Protein AF-A0A969EGD2-F1 (afdb_monomer_lite)

Secondary structure (DSSP, 8-state):
-EEEPPPPPPBP-TTSEE-TT-EEEETTEEEEESS-EES--TTT-TTEEEE-TTPPEEE-GGGEEEEEEEEEEEEETTTTEEEEEEEEEEEEEEETTTTEEEEEEEEEHHHHHHHHHH-TTTSEEEETTEEEEEEEHHHHHHTT-----------TT---HHHHHHHTT--HHHHHHHHHHHHHHHHHHHHHHHH-

Structure (mmCIF, N/CA/C/O backbone):
data_AF-A0A969EGD2-F1
#
_entry.id   AF-A0A969EGD2-F1
#
loop_
_atom_site.group_PDB
_atom_site.id
_atom_site.type_symbol
_atom_site.label_atom_id
_atom_site.label_alt_id
_atom_site.label_comp_id
_atom_site.label_asym_id
_atom_site.label_entity_id
_atom_site.label_seq_id
_atom_site.pdbx_PDB_ins_code
_atom_site.Cartn_x
_atom_site.Cartn_y
_atom_site.Cartn_z
_atom_site.occupancy
_atom_site.B_iso_or_equiv
_atom_site.auth_seq_id
_atom_site.auth_comp_id
_atom_site.auth_asym_id
_atom_site.auth_atom_id
_atom_site.pdbx_PDB_model_num
ATOM 1 N N . MET A 1 1 ? 4.980 -17.908 -5.431 1.00 45.53 1 MET A N 1
ATOM 2 C CA . MET A 1 1 ? 5.807 -17.055 -6.310 1.00 45.53 1 MET A CA 1
ATOM 3 C C . MET A 1 1 ? 4.838 -16.171 -7.071 1.00 45.53 1 MET A C 1
ATOM 5 O O . MET A 1 1 ? 3.944 -16.722 -7.700 1.00 45.53 1 MET A O 1
ATOM 9 N N . ILE A 1 2 ? 4.919 -14.849 -6.916 1.00 48.16 2 ILE A N 1
ATOM 10 C CA . ILE A 1 2 ? 4.025 -13.909 -7.611 1.00 48.16 2 ILE A CA 1
ATOM 11 C C . ILE A 1 2 ? 4.833 -13.254 -8.733 1.00 48.16 2 ILE A C 1
ATOM 13 O O . ILE A 1 2 ? 5.979 -12.864 -8.511 1.00 48.16 2 ILE A O 1
ATOM 17 N N . SER A 1 3 ? 4.266 -13.187 -9.938 1.00 45.75 3 SER A N 1
ATOM 18 C CA . SER A 1 3 ? 4.926 -12.632 -11.122 1.00 45.75 3 SER A CA 1
ATOM 19 C C . SER A 1 3 ? 4.225 -11.359 -11.583 1.00 45.75 3 SER A C 1
ATOM 21 O O . SER A 1 3 ? 3.024 -11.390 -11.861 1.00 45.75 3 SER A O 1
ATOM 23 N N . GLN A 1 4 ? 4.974 -10.271 -11.748 1.00 50.41 4 GLN A N 1
ATOM 24 C CA . GLN A 1 4 ? 4.525 -9.162 -12.588 1.00 50.41 4 GLN A CA 1
ATOM 25 C C . GLN A 1 4 ? 4.692 -9.594 -14.051 1.00 50.41 4 GLN A C 1
ATOM 27 O O . GLN A 1 4 ? 5.774 -10.049 -14.432 1.00 50.41 4 GLN A O 1
ATOM 32 N N . GLN A 1 5 ? 3.631 -9.510 -14.864 1.00 46.62 5 GLN A N 1
ATOM 33 C CA . GLN A 1 5 ? 3.742 -9.865 -16.281 1.00 46.62 5 GLN A CA 1
ATOM 34 C C . GLN A 1 5 ? 4.736 -8.922 -16.962 1.00 46.62 5 GLN A C 1
ATOM 36 O O . GLN A 1 5 ? 4.605 -7.701 -16.879 1.00 46.62 5 GLN A O 1
ATOM 41 N N . GLY A 1 6 ? 5.758 -9.499 -17.588 1.00 54.28 6 GLY A N 1
ATOM 42 C CA . GLY A 1 6 ? 6.740 -8.741 -18.346 1.00 54.28 6 GLY A CA 1
ATOM 43 C C . GLY A 1 6 ? 6.117 -8.150 -19.610 1.00 54.28 6 GLY A C 1
ATOM 44 O O . GLY A 1 6 ? 5.238 -8.753 -20.225 1.00 54.28 6 GLY A O 1
ATOM 45 N N . THR A 1 7 ? 6.563 -6.960 -20.004 1.00 58.84 7 THR A N 1
A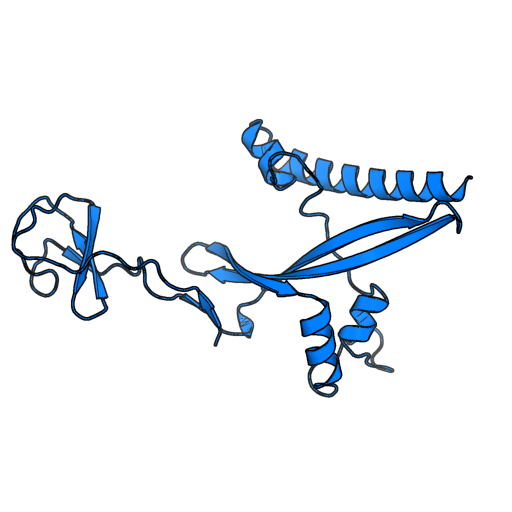TOM 46 C CA . THR A 1 7 ? 6.178 -6.349 -21.280 1.00 58.84 7 THR A CA 1
ATOM 47 C C . THR A 1 7 ? 6.687 -7.211 -22.435 1.00 58.84 7 THR A C 1
ATOM 49 O O . THR A 1 7 ? 7.890 -7.435 -22.555 1.00 58.84 7 THR A O 1
ATOM 52 N N . THR A 1 8 ? 5.792 -7.695 -23.297 1.00 58.81 8 THR A N 1
ATOM 53 C CA . THR A 1 8 ? 6.177 -8.470 -24.484 1.00 58.81 8 THR A CA 1
ATOM 54 C C . THR A 1 8 ? 6.721 -7.539 -25.562 1.00 58.81 8 THR A C 1
ATOM 56 O O . THR A 1 8 ? 6.022 -6.620 -25.992 1.00 58.81 8 THR A O 1
ATOM 59 N N . TYR A 1 9 ? 7.950 -7.782 -26.013 1.00 75.00 9 TYR A N 1
ATOM 60 C CA . TYR A 1 9 ? 8.550 -7.073 -27.144 1.00 75.00 9 TYR A CA 1
ATOM 61 C C . TYR A 1 9 ? 8.303 -7.837 -28.452 1.00 75.00 9 TYR A C 1
ATOM 63 O O . TYR A 1 9 ? 8.111 -9.056 -28.417 1.00 75.00 9 TYR A O 1
ATOM 71 N N . PRO A 1 10 ? 8.297 -7.153 -29.610 1.00 80.12 10 PRO A N 1
ATOM 72 C CA . PRO A 1 10 ? 8.140 -7.825 -30.894 1.00 80.12 10 PRO A CA 1
ATOM 73 C C . PRO A 1 10 ? 9.239 -8.883 -31.110 1.00 80.12 10 PRO A C 1
ATOM 75 O O . PRO A 1 10 ? 10.383 -8.689 -30.671 1.00 80.12 10 PRO A O 1
ATOM 78 N N . PRO A 1 11 ? 8.912 -10.020 -31.755 1.00 83.50 11 PRO A N 1
ATOM 79 C CA . PRO A 1 11 ? 9.908 -11.025 -32.104 1.00 83.50 11 PRO A CA 1
ATOM 80 C C . PRO A 1 11 ? 10.939 -10.431 -33.070 1.00 83.50 11 PRO A C 1
ATOM 82 O O . PRO A 1 11 ? 10.624 -9.541 -33.856 1.00 83.50 11 PRO A O 1
ATOM 85 N N . TRP A 1 12 ? 12.179 -10.908 -33.003 1.00 83.62 12 TRP A N 1
ATOM 86 C CA . TRP A 1 12 ? 13.204 -10.530 -33.972 1.00 83.62 12 TRP A CA 1
ATOM 87 C C . TRP A 1 12 ? 12.824 -11.025 -35.374 1.00 83.62 12 TRP A C 1
ATOM 89 O O . TRP A 1 12 ? 12.574 -12.219 -35.558 1.00 83.62 12 TRP A O 1
ATOM 99 N N . ASP A 1 13 ? 12.827 -10.114 -36.347 1.00 81.44 13 ASP A N 1
ATOM 100 C CA . ASP A 1 13 ? 12.643 -10.402 -37.769 1.00 81.44 13 ASP A CA 1
ATOM 101 C C . ASP A 1 13 ? 13.906 -9.967 -38.542 1.00 81.44 13 ASP A C 1
ATOM 103 O O . ASP A 1 13 ? 14.311 -8.805 -38.447 1.00 81.44 13 ASP A O 1
ATOM 107 N N . PRO A 1 14 ? 14.554 -10.862 -39.313 1.00 81.75 14 PRO A N 1
ATOM 108 C CA . PRO A 1 14 ? 15.720 -10.511 -40.121 1.00 81.75 14 PRO A CA 1
ATOM 109 C C . PRO A 1 14 ? 15.446 -9.488 -41.240 1.00 81.75 14 PRO A C 1
ATOM 111 O O . PRO A 1 14 ? 16.400 -8.917 -41.774 1.00 81.75 14 PRO A O 1
ATOM 114 N N . ALA A 1 15 ? 14.190 -9.277 -41.640 1.00 82.81 15 ALA A N 1
ATOM 115 C CA . ALA A 1 15 ? 13.821 -8.355 -42.715 1.00 82.81 15 ALA A CA 1
ATOM 116 C C . ALA A 1 15 ? 13.622 -6.902 -42.248 1.00 82.81 15 ALA A C 1
ATOM 118 O O . ALA A 1 15 ? 13.653 -5.988 -43.082 1.00 82.81 15 ALA A O 1
ATOM 119 N N . GLU A 1 16 ? 13.444 -6.681 -40.946 1.00 81.38 16 GLU A N 1
ATOM 120 C CA . GLU A 1 16 ? 13.246 -5.353 -40.369 1.00 81.38 16 GLU A CA 1
ATOM 121 C C . GLU A 1 16 ? 14.567 -4.592 -40.220 1.00 81.38 16 GLU A C 1
ATOM 123 O O . GLU A 1 16 ? 15.611 -5.162 -39.889 1.00 81.38 16 GLU A O 1
ATOM 128 N N . ASP A 1 17 ? 14.505 -3.284 -40.466 1.00 84.00 17 ASP A N 1
ATOM 129 C CA . ASP A 1 17 ? 15.581 -2.368 -40.102 1.00 84.00 17 ASP A CA 1
ATOM 130 C C . ASP A 1 17 ? 15.516 -2.131 -38.586 1.00 84.00 17 ASP A C 1
ATOM 132 O O . ASP A 1 17 ? 14.441 -1.879 -38.037 1.00 84.00 17 ASP A O 1
ATOM 136 N N . ILE A 1 18 ? 16.657 -2.265 -37.913 1.00 83.31 18 ILE A N 1
ATOM 137 C CA . ILE A 1 18 ? 16.789 -2.091 -36.464 1.00 83.31 18 ILE A CA 1
ATOM 138 C C . ILE A 1 18 ? 17.585 -0.822 -36.182 1.00 83.31 18 ILE A C 1
ATOM 140 O O . ILE A 1 18 ? 18.603 -0.558 -36.830 1.00 83.31 18 ILE A O 1
ATOM 144 N N . TYR A 1 19 ? 17.134 -0.061 -35.193 1.00 83.69 19 TYR A N 1
ATOM 145 C CA . TYR A 1 19 ? 17.828 1.132 -34.725 1.00 83.69 19 TYR A CA 1
ATOM 146 C C . TYR A 1 19 ? 18.392 0.912 -33.322 1.00 83.69 19 TYR A C 1
ATOM 148 O O . TYR A 1 19 ? 17.885 0.102 -32.544 1.00 83.69 19 TYR A O 1
ATOM 156 N N . GLN A 1 20 ? 19.452 1.634 -32.980 1.00 83.81 20 GLN A N 1
ATOM 157 C CA . GLN A 1 20 ? 20.063 1.597 -31.659 1.00 83.81 20 GLN A CA 1
ATOM 158 C C . GLN A 1 20 ? 19.015 1.860 -30.562 1.00 83.81 20 GLN A C 1
ATOM 160 O O . GLN A 1 20 ? 18.275 2.843 -30.602 1.00 83.81 20 GLN A O 1
ATOM 165 N N . GLY A 1 21 ? 18.971 0.979 -29.560 1.00 78.88 21 GLY A N 1
ATOM 166 C CA . GLY A 1 21 ? 17.991 1.001 -28.471 1.00 78.88 21 GLY A CA 1
ATOM 167 C C . GLY A 1 21 ? 16.712 0.201 -28.747 1.00 78.88 21 GLY A C 1
ATOM 168 O O . GLY A 1 21 ? 15.925 -0.012 -27.820 1.00 78.88 21 GLY A O 1
ATOM 169 N N . ASP A 1 22 ? 16.504 -0.298 -29.972 1.00 82.56 22 ASP A N 1
ATOM 170 C CA . ASP A 1 22 ? 15.384 -1.192 -30.262 1.00 82.56 22 ASP A CA 1
ATOM 171 C C . ASP A 1 22 ? 15.514 -2.510 -29.502 1.00 82.56 22 ASP A C 1
ATOM 173 O O . ASP A 1 22 ? 16.582 -3.120 -29.409 1.00 82.56 22 ASP A O 1
ATOM 177 N N . ARG A 1 23 ? 14.375 -2.987 -28.993 1.00 85.00 23 ARG A N 1
ATOM 178 C CA . ARG A 1 23 ? 14.275 -4.251 -28.261 1.00 85.00 23 ARG A CA 1
ATOM 179 C C . ARG A 1 23 ? 13.532 -5.292 -29.081 1.00 85.00 23 ARG A C 1
ATOM 181 O O . ARG A 1 23 ? 12.458 -5.011 -29.619 1.00 85.00 23 ARG A O 1
ATOM 188 N N . ARG A 1 24 ? 14.095 -6.497 -29.167 1.00 83.00 24 ARG A N 1
ATOM 189 C CA . ARG A 1 24 ? 13.508 -7.646 -29.874 1.00 83.00 24 ARG A CA 1
ATOM 190 C C . ARG A 1 24 ? 13.633 -8.922 -29.051 1.00 83.00 24 ARG A C 1
ATOM 192 O O . ARG A 1 24 ? 14.604 -9.104 -28.316 1.00 83.00 24 ARG A O 1
ATOM 199 N N . MET A 1 25 ? 12.651 -9.814 -29.174 1.00 81.12 25 MET A N 1
ATOM 200 C CA . MET A 1 25 ? 12.686 -11.127 -28.520 1.00 81.12 25 MET A CA 1
ATOM 201 C C . MET A 1 25 ? 13.186 -12.210 -29.475 1.00 81.12 25 MET A C 1
ATOM 203 O O . MET A 1 25 ? 12.689 -12.347 -30.590 1.00 81.12 25 MET A O 1
ATOM 207 N N . LEU A 1 26 ? 14.121 -13.036 -29.011 1.00 81.25 26 LEU A N 1
ATOM 208 C CA . LEU A 1 26 ? 14.569 -14.240 -29.704 1.00 81.25 26 LEU A CA 1
ATOM 209 C C . LEU A 1 26 ? 14.679 -15.384 -28.692 1.00 81.25 26 LEU A C 1
ATOM 211 O O . LEU A 1 26 ? 15.332 -15.245 -27.660 1.00 81.25 26 LEU A O 1
ATOM 215 N N . ASN A 1 27 ? 14.041 -16.525 -28.974 1.00 78.00 27 ASN A N 1
ATOM 216 C CA . ASN A 1 27 ? 14.077 -17.724 -28.121 1.00 78.00 27 ASN A CA 1
ATOM 217 C C . ASN A 1 27 ? 13.721 -17.454 -26.640 1.00 78.00 27 ASN A C 1
ATOM 219 O O . ASN A 1 27 ? 14.329 -18.020 -25.732 1.00 78.00 27 ASN A O 1
ATOM 223 N N . GLY A 1 28 ? 12.758 -16.558 -26.391 1.00 72.88 28 GLY A N 1
ATOM 224 C CA . GLY A 1 28 ? 12.301 -16.201 -25.041 1.00 72.88 28 GLY A CA 1
ATOM 225 C C . GLY A 1 28 ? 13.226 -15.257 -24.263 1.00 72.88 28 GLY A C 1
ATOM 226 O O . GLY A 1 28 ? 12.971 -14.998 -23.091 1.00 72.88 28 GLY A O 1
ATOM 227 N N . LYS A 1 29 ? 14.282 -14.733 -24.894 1.00 78.69 29 LYS A N 1
ATOM 228 C CA . LYS A 1 29 ? 15.178 -13.719 -24.327 1.00 78.69 29 LYS A CA 1
ATOM 229 C C . LYS A 1 29 ? 14.990 -12.390 -25.051 1.00 78.69 29 LYS A C 1
ATOM 231 O O . LYS A 1 29 ? 14.821 -12.379 -26.270 1.00 78.69 29 LYS A O 1
ATOM 236 N N . THR A 1 30 ? 15.041 -11.288 -24.311 1.00 81.88 30 THR A N 1
ATOM 237 C CA . THR A 1 30 ? 15.006 -9.941 -24.889 1.00 81.88 30 THR A CA 1
ATOM 238 C C . THR A 1 30 ? 16.429 -9.459 -25.144 1.00 81.88 30 THR A C 1
ATOM 240 O O . THR A 1 30 ? 17.305 -9.574 -24.284 1.00 81.88 30 THR A O 1
ATOM 243 N N . TYR A 1 31 ? 16.650 -8.905 -26.327 1.00 83.94 31 TYR A N 1
ATOM 244 C CA . TYR A 1 31 ? 17.906 -8.295 -26.738 1.00 83.94 31 TYR A CA 1
ATOM 245 C C . TYR A 1 31 ? 17.669 -6.830 -27.099 1.00 83.94 31 TYR A C 1
ATOM 247 O O . TYR A 1 31 ? 16.614 -6.489 -27.633 1.00 83.94 31 TYR A O 1
ATOM 255 N N . GLU A 1 32 ? 18.645 -5.980 -26.799 1.00 86.12 32 GLU A N 1
ATOM 256 C CA . GLU A 1 32 ? 18.671 -4.557 -27.138 1.00 86.12 32 GLU A CA 1
ATOM 257 C C . GLU A 1 32 ? 19.772 -4.303 -28.173 1.00 86.12 32 GLU A C 1
ATOM 259 O O . GLU A 1 32 ? 20.899 -4.775 -27.999 1.00 86.12 32 GLU A O 1
ATOM 264 N N . ALA A 1 33 ? 19.441 -3.612 -29.265 1.00 85.50 33 ALA A N 1
ATOM 265 C CA . ALA A 1 33 ? 20.386 -3.286 -30.328 1.00 85.50 33 ALA A CA 1
ATOM 266 C C . ALA A 1 33 ? 21.346 -2.175 -29.872 1.00 85.50 33 ALA A C 1
ATOM 268 O O . ALA A 1 33 ? 20.917 -1.099 -29.453 1.00 85.50 33 ALA A O 1
ATOM 269 N N . LEU A 1 34 ? 22.652 -2.423 -29.959 1.00 84.94 34 LEU A N 1
ATOM 270 C CA . LEU A 1 34 ? 23.700 -1.464 -29.595 1.00 84.94 34 LEU A CA 1
ATOM 271 C C . LEU A 1 34 ? 24.054 -0.515 -30.741 1.00 84.94 34 LEU A C 1
ATOM 273 O O . LEU A 1 34 ? 24.598 0.561 -30.490 1.00 84.94 34 LEU A O 1
ATOM 277 N N . ILE A 1 35 ? 23.760 -0.918 -31.975 1.00 83.38 35 ILE A N 1
ATOM 278 C CA . ILE A 1 35 ? 24.028 -0.171 -33.202 1.00 83.38 35 ILE A CA 1
ATOM 279 C C . ILE A 1 35 ? 22.869 -0.339 -34.188 1.00 83.38 35 ILE A C 1
ATOM 281 O O . ILE A 1 35 ? 22.114 -1.310 -34.109 1.00 83.38 35 ILE A O 1
ATOM 285 N N . ASP A 1 36 ? 22.768 0.586 -35.138 1.00 86.94 36 ASP A N 1
ATOM 286 C CA . ASP A 1 36 ? 21.836 0.479 -36.259 1.00 86.94 36 ASP A CA 1
ATOM 287 C C . ASP A 1 36 ? 22.265 -0.649 -37.207 1.00 86.94 36 ASP A C 1
ATOM 289 O O . ASP A 1 36 ? 23.455 -0.843 -37.479 1.00 86.94 36 ASP A O 1
ATOM 293 N N . GLY A 1 37 ? 21.302 -1.388 -37.752 1.00 83.38 37 GLY A N 1
ATOM 294 C CA . GLY A 1 37 ? 21.612 -2.512 -38.625 1.00 83.38 37 GLY A CA 1
ATOM 295 C C . GLY A 1 37 ? 20.397 -3.176 -39.256 1.00 83.38 37 GLY A C 1
ATOM 296 O O . GLY A 1 37 ? 19.280 -2.668 -39.225 1.00 83.38 37 GLY A O 1
ATOM 297 N N . LYS A 1 38 ? 20.631 -4.345 -39.857 1.00 83.25 38 LYS A N 1
ATOM 298 C CA . LYS A 1 38 ? 19.591 -5.192 -40.447 1.00 83.25 38 LYS A CA 1
ATOM 299 C C . LYS A 1 38 ? 20.036 -6.649 -40.436 1.00 83.25 38 LYS A C 1
ATOM 301 O O . LYS A 1 38 ? 21.199 -6.941 -40.716 1.00 83.25 38 LYS A O 1
ATOM 306 N N . GLY A 1 39 ? 19.121 -7.568 -40.133 1.00 77.12 39 GLY A N 1
ATOM 307 C CA . GLY A 1 39 ? 19.318 -9.005 -40.361 1.00 77.12 39 GLY A CA 1
ATOM 308 C C . GLY A 1 39 ? 20.354 -9.714 -39.482 1.00 77.12 39 GLY A C 1
ATOM 309 O O . GLY A 1 39 ? 20.528 -10.925 -39.622 1.00 77.12 39 GLY A O 1
ATOM 310 N N . GLN A 1 40 ? 21.027 -9.014 -38.564 1.00 80.62 40 GLN A N 1
ATOM 311 C CA . GLN A 1 40 ? 21.975 -9.635 -37.638 1.00 80.62 40 GLN A CA 1
ATOM 312 C C . GLN A 1 40 ? 21.235 -10.351 -36.514 1.00 80.62 40 GLN A C 1
ATOM 314 O O . GLN A 1 40 ? 20.391 -9.755 -35.845 1.00 80.62 40 GLN A O 1
ATOM 319 N N . ASN A 1 41 ? 21.566 -11.627 -36.306 1.00 80.75 41 ASN A N 1
ATOM 320 C CA . ASN A 1 41 ? 20.944 -12.457 -35.279 1.00 80.75 41 ASN A CA 1
ATOM 321 C C . ASN A 1 41 ? 21.419 -12.031 -33.870 1.00 80.75 41 ASN A C 1
ATOM 323 O O . ASN A 1 41 ? 22.621 -12.128 -33.595 1.00 80.75 41 ASN A O 1
ATOM 327 N N . PRO A 1 42 ? 20.500 -11.659 -32.956 1.00 80.56 42 PRO A N 1
ATOM 328 C CA . PRO A 1 42 ? 20.829 -11.220 -31.602 1.00 80.56 42 PRO A CA 1
ATOM 329 C C . PRO A 1 42 ? 21.627 -12.207 -30.745 1.00 80.56 42 PRO A C 1
ATOM 331 O O . PRO A 1 42 ? 22.332 -11.792 -29.832 1.00 80.56 42 PRO A O 1
ATOM 334 N N . ALA A 1 43 ? 21.535 -13.515 -31.005 1.00 80.00 43 ALA A N 1
ATOM 335 C CA . ALA A 1 43 ? 22.226 -14.520 -30.194 1.00 80.00 43 ALA A CA 1
ATOM 336 C C . ALA A 1 43 ? 23.719 -14.676 -30.532 1.00 80.00 43 ALA A C 1
ATOM 338 O O . ALA A 1 43 ? 24.476 -15.168 -29.696 1.00 80.00 43 ALA A O 1
ATOM 339 N N . ASN A 1 44 ? 24.131 -14.286 -31.742 1.00 82.25 44 ASN A N 1
ATOM 340 C CA . ASN A 1 44 ? 25.456 -14.599 -32.291 1.00 82.25 44 ASN A CA 1
ATOM 341 C C . ASN A 1 44 ? 26.246 -13.356 -32.729 1.00 82.25 44 ASN A C 1
ATOM 343 O O . ASN A 1 44 ? 27.305 -13.501 -33.336 1.00 82.25 44 ASN A O 1
ATOM 347 N N . SER A 1 45 ? 25.739 -12.152 -32.457 1.00 80.75 45 SER A N 1
ATOM 348 C CA . SER A 1 45 ? 26.395 -10.893 -32.814 1.00 80.75 45 SER A CA 1
ATOM 349 C C . SER A 1 45 ? 26.741 -10.075 -31.567 1.00 80.75 45 SER A C 1
ATOM 351 O O . SER A 1 45 ? 26.011 -10.094 -30.578 1.00 80.75 45 SER A O 1
ATOM 353 N N . SER A 1 46 ? 27.852 -9.336 -31.633 1.00 82.00 46 SER A N 1
ATOM 354 C CA . SER A 1 46 ? 28.244 -8.314 -30.653 1.00 82.00 46 SER A CA 1
ATOM 355 C C . SER A 1 46 ? 27.389 -7.047 -30.715 1.00 82.00 46 SER A C 1
ATOM 357 O O . SER A 1 46 ? 27.501 -6.200 -29.836 1.00 82.00 46 SER A O 1
ATOM 359 N N . ASP A 1 47 ? 26.551 -6.914 -31.742 1.00 84.25 47 ASP A N 1
ATOM 360 C CA . ASP A 1 47 ? 25.711 -5.737 -32.002 1.00 84.25 47 ASP A CA 1
ATOM 361 C C . ASP A 1 47 ? 24.465 -5.699 -31.108 1.00 84.25 47 ASP A C 1
ATOM 363 O O . ASP A 1 47 ? 23.689 -4.747 -31.142 1.00 84.25 47 ASP A O 1
ATOM 367 N N . TRP A 1 48 ? 24.268 -6.747 -30.309 1.00 83.38 48 TRP A N 1
ATOM 368 C CA . TRP A 1 48 ? 23.124 -6.933 -29.439 1.00 83.38 48 TRP A CA 1
ATOM 369 C C . TRP A 1 48 ? 23.580 -7.222 -28.016 1.00 83.38 48 TRP A C 1
ATOM 371 O O . TRP A 1 48 ? 24.482 -8.024 -27.776 1.00 83.38 48 TRP A O 1
ATOM 381 N N . GLN A 1 49 ? 22.896 -6.617 -27.054 1.00 85.75 49 GLN A N 1
ATOM 382 C CA . GLN A 1 49 ? 23.079 -6.903 -25.641 1.00 85.75 49 GLN A CA 1
ATOM 383 C C . GLN A 1 49 ? 21.858 -7.637 -25.092 1.00 85.75 49 GLN A C 1
ATOM 385 O O . GLN A 1 49 ? 20.716 -7.262 -25.347 1.00 85.75 49 GLN A O 1
ATOM 390 N N . LEU A 1 50 ? 22.094 -8.677 -24.290 1.00 81.00 50 LEU A N 1
ATOM 391 C CA . LEU A 1 50 ? 21.029 -9.326 -23.532 1.00 81.00 50 LEU A CA 1
ATOM 392 C C . LEU A 1 50 ? 20.471 -8.342 -22.493 1.00 81.00 50 LEU A C 1
ATOM 394 O O . LEU A 1 50 ? 21.225 -7.821 -21.669 1.00 81.00 50 LEU A O 1
ATOM 398 N N . THR A 1 51 ? 19.158 -8.126 -22.500 1.00 74.81 51 THR A N 1
ATOM 399 C CA . THR A 1 51 ? 18.482 -7.254 -21.537 1.00 74.81 51 THR A CA 1
ATOM 400 C C . THR A 1 51 ? 17.420 -8.026 -20.764 1.00 7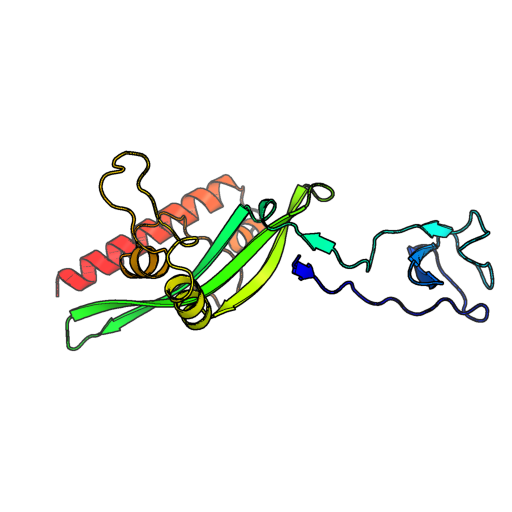4.81 51 THR A C 1
ATOM 402 O O . THR A 1 51 ? 16.724 -8.886 -21.302 1.00 74.81 51 THR A O 1
ATOM 405 N N . SER A 1 52 ? 17.275 -7.707 -19.479 1.00 66.88 52 SER A N 1
ATOM 406 C CA . SER A 1 52 ? 16.186 -8.225 -18.639 1.00 66.88 52 SER A CA 1
ATOM 407 C C . SER A 1 52 ? 14.869 -7.475 -18.872 1.00 66.88 52 SER A C 1
ATOM 409 O O . SER A 1 52 ? 13.865 -7.767 -18.222 1.00 66.88 52 SER A O 1
ATOM 411 N N . ALA A 1 53 ? 14.849 -6.494 -19.781 1.00 62.81 53 ALA A N 1
ATOM 412 C CA . ALA A 1 53 ? 13.636 -5.784 -20.152 1.00 62.81 53 ALA A CA 1
ATOM 413 C C . ALA A 1 53 ? 12.577 -6.769 -20.679 1.00 62.81 53 ALA A C 1
ATOM 415 O O . ALA A 1 53 ? 12.837 -7.564 -21.580 1.00 62.81 53 ALA A O 1
ATOM 416 N N . GLY A 1 54 ? 11.366 -6.715 -20.122 1.00 58.12 54 GLY A N 1
ATOM 417 C CA . GLY A 1 54 ? 10.260 -7.591 -20.528 1.00 58.12 54 GLY A CA 1
ATOM 418 C C . GLY A 1 54 ? 10.294 -8.997 -19.923 1.00 58.12 54 GLY A C 1
ATOM 419 O O . GLY A 1 54 ? 9.362 -9.767 -20.140 1.00 58.12 54 GLY A O 1
ATOM 420 N N . ALA A 1 55 ? 11.312 -9.340 -19.125 1.00 59.22 55 ALA A N 1
ATOM 421 C CA . ALA A 1 55 ? 11.272 -10.548 -18.311 1.00 59.22 55 ALA A CA 1
ATOM 422 C C . ALA A 1 55 ? 10.259 -10.377 -17.168 1.00 59.22 55 ALA A C 1
ATOM 424 O O . ALA A 1 55 ? 10.172 -9.309 -16.555 1.00 59.22 55 ALA A O 1
ATOM 425 N N . ALA A 1 56 ? 9.497 -11.432 -16.870 1.00 58.53 56 ALA A N 1
ATOM 426 C CA . ALA A 1 56 ? 8.649 -11.454 -15.686 1.00 58.53 56 ALA A CA 1
ATOM 427 C C . ALA A 1 56 ? 9.536 -11.337 -14.440 1.00 58.53 56 ALA A C 1
ATOM 429 O O . ALA A 1 56 ? 10.445 -12.147 -14.240 1.00 58.53 56 ALA A O 1
ATOM 430 N N . VAL A 1 57 ? 9.280 -10.323 -13.614 1.00 63.41 57 VAL A N 1
ATOM 431 C CA . VAL A 1 57 ? 9.959 -10.188 -12.325 1.00 63.41 57 VAL A CA 1
ATOM 432 C C . VAL A 1 57 ? 9.225 -11.082 -11.341 1.00 63.41 57 VAL A C 1
ATOM 434 O O . VAL A 1 57 ? 8.018 -10.937 -11.122 1.00 63.41 57 VAL A O 1
ATOM 437 N N . TYR A 1 58 ? 9.958 -12.045 -10.796 1.00 64.88 58 TYR A N 1
ATOM 438 C CA . TYR A 1 58 ? 9.453 -12.942 -9.776 1.00 64.88 58 TYR A CA 1
ATOM 439 C C . TYR A 1 58 ? 9.808 -12.385 -8.412 1.00 64.88 58 TYR A C 1
ATOM 441 O O . TYR A 1 58 ? 10.982 -12.168 -8.132 1.00 64.88 58 TYR A O 1
ATOM 449 N N . PHE A 1 59 ? 8.794 -12.217 -7.573 1.00 68.19 59 PHE A N 1
ATOM 450 C CA . PHE A 1 59 ? 8.987 -11.823 -6.188 1.00 68.19 59 PHE A CA 1
ATOM 451 C C . PHE A 1 59 ? 8.759 -13.024 -5.274 1.00 68.19 59 PHE A C 1
ATOM 453 O O . PHE A 1 59 ? 7.770 -13.771 -5.397 1.00 68.19 59 PHE A O 1
ATOM 460 N N . LEU A 1 60 ? 9.699 -13.226 -4.356 1.00 75.44 60 LEU A N 1
ATOM 461 C CA . LEU A 1 60 ? 9.550 -14.154 -3.247 1.00 75.44 60 LEU A CA 1
ATOM 462 C C . LEU A 1 60 ? 8.640 -13.524 -2.179 1.00 75.44 60 LEU A C 1
ATOM 464 O O . LEU A 1 60 ? 8.658 -12.309 -1.997 1.00 75.44 60 LEU A O 1
ATOM 468 N N . PRO A 1 61 ? 7.867 -14.321 -1.416 1.00 72.06 61 PRO A N 1
ATOM 469 C CA . PRO A 1 61 ? 7.013 -13.780 -0.355 1.00 72.06 61 PRO A CA 1
ATOM 470 C C . PRO A 1 61 ? 7.771 -12.928 0.676 1.00 72.06 61 PRO A C 1
ATOM 472 O O . PRO A 1 61 ? 7.221 -11.965 1.194 1.00 72.06 61 PRO A O 1
ATOM 475 N N . GLY A 1 62 ? 9.043 -13.250 0.941 1.00 76.12 62 GLY A N 1
ATOM 476 C CA . GLY A 1 62 ? 9.900 -12.492 1.860 1.00 76.12 62 GLY A CA 1
ATOM 477 C C . GLY A 1 62 ? 10.413 -11.150 1.323 1.00 76.12 62 GLY A C 1
ATOM 478 O O . GLY A 1 62 ? 11.032 -10.410 2.080 1.00 76.12 62 GLY A O 1
ATOM 479 N N . GLU A 1 63 ? 10.175 -10.836 0.048 1.00 77.19 63 GLU A N 1
ATOM 480 C CA . GLU A 1 63 ? 10.587 -9.576 -0.595 1.00 77.19 63 GLU A CA 1
ATOM 481 C C . GLU A 1 63 ? 9.461 -8.530 -0.611 1.00 77.19 63 GLU A C 1
ATOM 483 O O . GLU A 1 63 ? 9.624 -7.422 -1.126 1.00 77.19 63 GLU A O 1
ATOM 488 N N . ILE A 1 64 ? 8.303 -8.882 -0.050 1.00 83.31 64 ILE A N 1
ATOM 489 C CA . ILE A 1 64 ? 7.175 -7.981 0.144 1.00 83.31 64 ILE A CA 1
ATOM 490 C C . ILE A 1 64 ? 7.408 -7.218 1.445 1.00 83.31 64 ILE A C 1
ATOM 492 O O . ILE A 1 64 ? 7.339 -7.788 2.534 1.00 83.31 64 ILE A O 1
ATOM 496 N N . TYR A 1 65 ? 7.666 -5.919 1.330 1.00 84.75 65 TYR A N 1
ATOM 497 C CA . TYR A 1 65 ? 8.078 -5.097 2.472 1.00 84.75 65 TYR A CA 1
ATOM 498 C C . TYR A 1 65 ? 7.097 -3.987 2.814 1.00 84.75 65 TYR A C 1
ATOM 500 O O . TYR A 1 65 ? 7.106 -3.500 3.945 1.00 84.75 65 TYR A O 1
ATOM 508 N N . LYS A 1 66 ? 6.267 -3.568 1.857 1.00 88.94 66 LYS A N 1
ATOM 509 C CA . LYS A 1 66 ? 5.342 -2.458 2.055 1.00 88.94 66 LYS A CA 1
ATOM 510 C C . LYS A 1 66 ? 3.929 -2.852 1.643 1.00 88.94 66 LYS A C 1
ATOM 512 O O . LYS A 1 66 ? 3.711 -3.504 0.623 1.00 88.94 66 LYS A O 1
ATOM 517 N N . LEU A 1 67 ? 2.986 -2.459 2.494 1.00 90.56 67 LEU A N 1
ATOM 518 C CA . LEU A 1 67 ? 1.554 -2.626 2.306 1.00 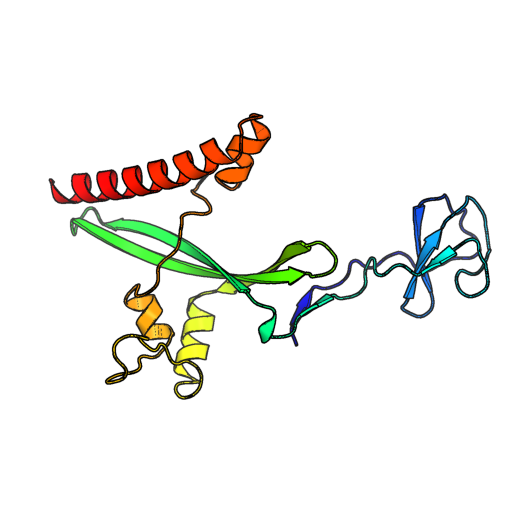90.56 67 LEU A CA 1
ATOM 519 C C . LEU A 1 67 ? 0.922 -1.240 2.280 1.00 90.56 67 LEU A C 1
ATOM 521 O O . LEU A 1 67 ? 1.129 -0.463 3.212 1.00 90.56 67 LEU A O 1
ATOM 525 N N . THR A 1 68 ? 0.138 -0.954 1.247 1.00 92.38 68 THR A N 1
ATOM 526 C CA . THR A 1 68 ? -0.630 0.294 1.154 1.00 92.38 68 THR A CA 1
ATOM 527 C C . THR A 1 68 ? -2.107 -0.049 1.264 1.00 92.38 68 THR A C 1
ATOM 529 O O . THR A 1 68 ? -2.642 -0.769 0.423 1.00 92.38 68 THR A O 1
ATOM 532 N N . LEU A 1 69 ? -2.762 0.422 2.322 1.00 93.62 69 LEU A N 1
ATOM 533 C CA . LEU A 1 69 ? -4.192 0.220 2.543 1.00 93.62 69 LEU A CA 1
ATOM 534 C C . LEU A 1 69 ? -4.974 1.363 1.891 1.00 93.62 69 LEU A C 1
ATOM 536 O O . LEU A 1 69 ? -4.651 2.529 2.093 1.00 93.62 69 LEU A O 1
ATOM 540 N N . MET A 1 70 ? -6.009 1.016 1.132 1.00 93.75 70 MET A N 1
ATOM 541 C CA . MET A 1 70 ? -7.007 1.953 0.629 1.00 93.75 70 MET A CA 1
ATOM 542 C C . MET A 1 70 ? -8.295 1.782 1.428 1.00 93.75 70 MET A C 1
ATOM 544 O O . MET A 1 70 ? -8.841 0.676 1.514 1.00 93.75 70 MET A O 1
ATOM 548 N N . GLU A 1 71 ? -8.787 2.883 1.978 1.00 93.06 71 GLU A N 1
ATOM 549 C CA . GLU A 1 71 ? -9.996 2.923 2.790 1.00 93.06 71 GLU A CA 1
ATOM 550 C C . GLU A 1 71 ? -10.826 4.172 2.503 1.00 93.06 71 GLU A C 1
ATOM 552 O O . GLU A 1 71 ? -10.282 5.228 2.179 1.00 93.06 71 GLU A O 1
ATOM 557 N N . ASP A 1 72 ? -12.136 4.035 2.675 1.00 93.06 72 ASP A N 1
ATOM 558 C CA . ASP A 1 72 ? -13.086 5.137 2.621 1.00 93.06 72 ASP A CA 1
ATOM 559 C C . ASP A 1 72 ? -13.469 5.564 4.034 1.00 93.06 72 ASP A C 1
ATOM 561 O O . ASP A 1 72 ? -13.851 4.747 4.877 1.00 93.06 72 ASP A O 1
ATOM 565 N N . MET A 1 73 ? -13.432 6.873 4.274 1.00 89.31 73 MET A N 1
ATOM 566 C CA . MET A 1 73 ? -13.881 7.472 5.525 1.00 89.31 73 MET A CA 1
ATOM 567 C C . MET A 1 73 ? -15.282 8.066 5.348 1.00 89.31 73 MET A C 1
ATOM 569 O O . MET A 1 73 ? -15.464 9.122 4.738 1.00 89.31 73 MET A O 1
ATOM 573 N N . ILE A 1 74 ? -16.286 7.392 5.907 1.00 89.62 74 ILE A N 1
ATOM 574 C CA . ILE A 1 74 ? -17.705 7.704 5.716 1.00 89.62 74 ILE A CA 1
ATOM 575 C C . ILE A 1 74 ? -18.299 8.219 7.026 1.00 89.62 74 ILE A C 1
ATOM 577 O O . ILE A 1 74 ? -18.256 7.546 8.054 1.00 89.62 74 ILE A O 1
ATOM 581 N N . PHE A 1 75 ? -18.917 9.400 6.987 1.00 87.00 75 PHE A N 1
ATOM 582 C CA . PHE A 1 75 ? -19.628 9.958 8.137 1.00 87.00 75 PHE A CA 1
ATOM 583 C C . PHE A 1 75 ? -21.144 9.768 8.008 1.00 87.00 75 PHE A C 1
ATOM 585 O O . PHE A 1 75 ? -21.786 10.361 7.134 1.00 87.00 75 PHE A O 1
ATOM 592 N N . ASP A 1 76 ? -21.732 8.973 8.905 1.00 88.94 76 ASP A N 1
ATOM 593 C CA . ASP A 1 76 ? -23.185 8.830 9.007 1.00 88.94 76 ASP A CA 1
ATOM 594 C C . ASP A 1 76 ? -23.772 9.970 9.850 1.00 88.94 76 ASP A C 1
ATOM 596 O O . ASP A 1 76 ? -23.739 9.946 11.083 1.00 88.94 76 ASP A O 1
ATOM 600 N N . LYS A 1 77 ? -24.384 10.943 9.165 1.00 84.25 77 LYS A N 1
ATOM 601 C CA . LYS A 1 77 ? -25.030 12.112 9.783 1.00 84.25 77 LYS A CA 1
ATOM 602 C C . LYS A 1 77 ? -26.173 11.764 10.737 1.00 84.25 77 LYS A C 1
ATOM 604 O O . LYS A 1 77 ? -26.489 12.571 11.598 1.00 84.25 77 LYS A O 1
ATOM 609 N N . ARG A 1 78 ? -26.849 10.619 10.575 1.00 86.75 78 ARG A N 1
ATOM 610 C CA . ARG A 1 78 ? -27.997 10.261 11.434 1.00 86.75 78 ARG A CA 1
ATOM 611 C C . ARG A 1 78 ? -27.559 9.702 12.776 1.00 86.75 78 ARG A C 1
ATOM 613 O O . ARG A 1 78 ? -28.281 9.838 13.757 1.00 86.75 78 ARG A O 1
ATOM 620 N N . ARG A 1 79 ? -26.423 9.007 12.790 1.00 84.38 79 ARG A N 1
ATOM 621 C CA . ARG A 1 79 ? -25.879 8.352 13.983 1.00 84.38 79 ARG A CA 1
ATOM 622 C C . ARG A 1 79 ? -24.713 9.122 14.596 1.00 84.38 79 ARG A C 1
ATOM 624 O O . ARG A 1 79 ? -24.228 8.678 15.630 1.00 84.38 79 ARG A O 1
ATOM 631 N N . SER A 1 80 ? -24.277 10.212 13.956 1.00 84.06 80 SER A N 1
ATOM 632 C CA . SER A 1 80 ? -23.082 10.995 14.295 1.00 84.06 80 SER A CA 1
ATOM 633 C C . SER A 1 80 ? -21.868 10.096 14.527 1.00 84.06 80 SER A C 1
ATOM 635 O O . SER A 1 80 ? -21.193 10.175 15.548 1.00 84.06 80 SER A O 1
ATOM 637 N N . ARG A 1 81 ? -21.638 9.153 13.604 1.00 83.81 81 ARG A N 1
ATOM 638 C CA . ARG A 1 81 ? -20.549 8.172 13.700 1.00 83.81 81 ARG A CA 1
ATOM 639 C C . ARG A 1 81 ? -19.725 8.157 12.427 1.00 83.81 81 ARG A C 1
ATOM 641 O O . ARG A 1 81 ? -20.270 8.155 11.322 1.00 83.81 81 ARG A O 1
ATOM 648 N N . LEU A 1 82 ? -18.415 8.102 12.619 1.00 85.50 82 LEU A N 1
ATOM 649 C CA . LEU A 1 82 ? -17.442 7.870 11.568 1.00 85.50 82 LEU A CA 1
ATOM 650 C C . LEU A 1 82 ? -17.234 6.366 11.383 1.00 85.50 82 LEU A C 1
ATOM 652 O O . LEU A 1 82 ? -17.052 5.633 12.356 1.00 85.50 82 LEU A O 1
ATOM 656 N N . TYR A 1 83 ? -17.261 5.919 10.137 1.00 89.12 83 TYR A N 1
ATOM 657 C CA . TYR A 1 83 ? -16.961 4.556 9.735 1.00 89.12 83 TYR A CA 1
ATOM 658 C C . TYR A 1 83 ? -15.786 4.571 8.765 1.00 89.12 83 TYR A C 1
ATOM 660 O O . TYR A 1 83 ? -15.726 5.425 7.880 1.00 89.12 83 TYR A O 1
ATOM 668 N N . TYR A 1 84 ? -14.890 3.601 8.912 1.00 90.06 84 TYR A N 1
ATOM 669 C CA . TYR A 1 84 ? -13.852 3.327 7.927 1.00 90.06 84 TYR A CA 1
ATOM 670 C C . TYR A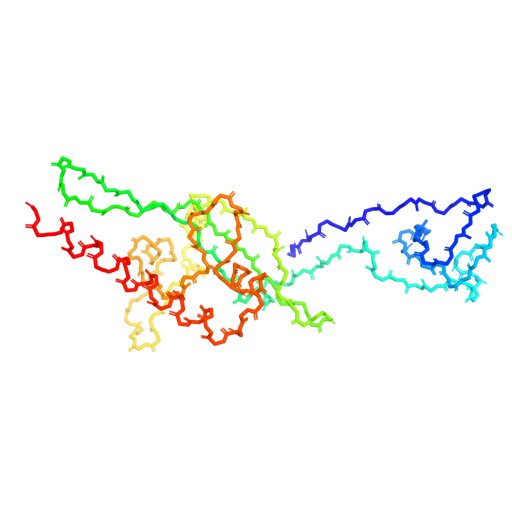 1 84 ? -14.197 2.025 7.220 1.00 90.06 84 TYR A C 1
ATOM 672 O O . TYR A 1 84 ? -14.366 0.996 7.880 1.00 90.06 84 TYR A O 1
ATOM 680 N N . ASP A 1 85 ? -14.316 2.073 5.899 1.00 92.50 85 ASP A N 1
ATOM 681 C CA . ASP A 1 85 ? -14.497 0.885 5.070 1.00 92.50 85 ASP A CA 1
ATOM 682 C C . ASP A 1 85 ? -13.192 0.583 4.334 1.00 92.50 85 ASP A C 1
ATOM 684 O O . ASP A 1 85 ? -12.717 1.382 3.530 1.00 92.50 85 ASP A O 1
ATOM 688 N N . MET A 1 86 ? -12.581 -0.563 4.630 1.00 92.88 86 MET A N 1
ATOM 689 C CA . MET A 1 86 ? -11.346 -0.992 3.975 1.00 92.88 86 MET A CA 1
ATOM 690 C C . MET A 1 86 ? -11.678 -1.625 2.623 1.00 92.88 86 MET A C 1
ATOM 692 O O . MET A 1 86 ? -12.356 -2.652 2.550 1.00 92.88 86 MET A O 1
ATOM 696 N N . ILE A 1 87 ? -11.162 -1.041 1.544 1.00 93.69 87 ILE A N 1
ATOM 697 C CA . ILE A 1 87 ? -11.492 -1.456 0.177 1.00 93.69 87 ILE A CA 1
ATOM 698 C C . ILE A 1 87 ? -10.471 -2.462 -0.340 1.00 93.69 87 ILE A C 1
ATOM 700 O O . ILE A 1 87 ? -10.837 -3.556 -0.789 1.00 93.69 87 ILE A O 1
ATOM 704 N N . ALA A 1 88 ? -9.189 -2.099 -0.303 1.00 94.50 88 ALA A N 1
ATOM 705 C CA . ALA A 1 88 ? -8.128 -2.870 -0.935 1.00 94.50 88 ALA A CA 1
ATOM 706 C C . ALA A 1 88 ? -6.773 -2.684 -0.247 1.00 94.50 88 ALA A C 1
ATOM 708 O O . ALA A 1 88 ? -6.509 -1.659 0.375 1.00 94.50 88 ALA A O 1
ATOM 709 N N . ILE A 1 89 ? -5.903 -3.680 -0.398 1.00 93.12 89 ILE A N 1
ATOM 710 C CA . ILE A 1 89 ? -4.507 -3.634 0.038 1.00 93.12 89 ILE A CA 1
ATOM 711 C C . ILE A 1 89 ? -3.618 -3.827 -1.187 1.00 93.12 89 ILE A C 1
ATOM 713 O O . ILE A 1 89 ? -3.788 -4.778 -1.956 1.00 93.12 89 ILE A O 1
ATOM 717 N N . GLN A 1 90 ? -2.662 -2.924 -1.361 1.00 92.50 90 GLN A N 1
ATOM 718 C CA . GLN A 1 90 ? -1.578 -3.053 -2.318 1.00 92.50 90 GLN A CA 1
ATOM 719 C C . GLN A 1 90 ? -0.379 -3.712 -1.656 1.00 92.50 90 GLN A C 1
ATOM 721 O O . GLN A 1 90 ? 0.008 -3.329 -0.552 1.00 92.50 90 GLN A O 1
ATOM 726 N N . PHE A 1 91 ? 0.252 -4.636 -2.371 1.00 90.44 91 PHE A N 1
ATOM 727 C CA . PHE A 1 91 ? 1.541 -5.193 -1.976 1.00 90.44 91 PHE A CA 1
ATOM 728 C C . PHE A 1 91 ? 2.634 -4.590 -2.852 1.00 90.44 91 PHE A C 1
ATOM 730 O O . PHE A 1 91 ? 2.536 -4.605 -4.083 1.00 90.44 91 PHE A O 1
ATOM 737 N N . GLU A 1 92 ? 3.677 -4.067 -2.218 1.00 89.38 92 GLU A N 1
ATOM 738 C CA . GLU A 1 92 ? 4.859 -3.525 -2.878 1.00 89.38 92 GLU A CA 1
ATOM 739 C C . GLU A 1 92 ? 6.088 -4.354 -2.464 1.00 89.38 92 GLU A C 1
ATOM 741 O O . GLU A 1 92 ? 6.346 -4.580 -1.274 1.00 89.38 92 GLU A O 1
ATOM 746 N N . ALA A 1 93 ? 6.845 -4.818 -3.459 1.00 86.94 93 ALA A N 1
ATOM 747 C CA . ALA A 1 93 ? 8.096 -5.542 -3.254 1.00 86.94 93 ALA A CA 1
ATOM 748 C C . ALA A 1 93 ? 9.298 -4.653 -3.560 1.00 86.94 93 ALA A C 1
ATOM 750 O O . ALA A 1 93 ? 9.229 -3.778 -4.426 1.00 86.94 93 ALA A O 1
ATOM 751 N N . PHE A 1 94 ? 10.399 -4.863 -2.842 1.00 82.44 94 PHE A N 1
ATOM 752 C CA . PHE A 1 94 ? 11.628 -4.110 -3.079 1.00 82.44 94 PHE A CA 1
ATOM 753 C C . PHE A 1 94 ? 12.452 -4.782 -4.176 1.00 82.44 94 PHE A C 1
ATOM 755 O O . PHE A 1 94 ? 12.862 -5.932 -4.030 1.00 82.44 94 PHE A O 1
ATOM 762 N N . ASP A 1 95 ? 12.710 -4.065 -5.267 1.00 79.38 95 ASP A N 1
ATOM 763 C CA . ASP A 1 95 ? 13.605 -4.538 -6.320 1.00 79.38 95 ASP A CA 1
ATOM 764 C C . ASP A 1 95 ? 15.037 -4.076 -6.027 1.00 79.38 95 ASP A C 1
ATOM 766 O O . ASP A 1 95 ? 15.356 -2.888 -6.109 1.00 79.38 95 ASP A O 1
ATOM 770 N N . LEU A 1 96 ? 15.912 -5.035 -5.710 1.00 72.75 96 LEU A N 1
ATOM 771 C CA . LEU A 1 96 ? 17.330 -4.795 -5.427 1.00 72.75 96 LEU A CA 1
ATOM 772 C C . LEU A 1 96 ? 18.087 -4.188 -6.618 1.00 72.75 96 LEU A C 1
ATOM 774 O O . LEU A 1 96 ? 19.086 -3.505 -6.408 1.00 72.75 96 LEU A O 1
ATOM 778 N N . ASN A 1 97 ? 17.632 -4.416 -7.855 1.00 73.69 97 ASN A N 1
ATOM 779 C CA . ASN A 1 97 ? 18.319 -3.920 -9.049 1.00 73.69 97 ASN A CA 1
ATOM 780 C C . ASN A 1 97 ? 18.031 -2.439 -9.297 1.00 73.69 97 ASN A C 1
ATOM 782 O O . ASN A 1 97 ? 18.917 -1.702 -9.722 1.00 73.69 97 ASN A O 1
ATOM 786 N N . THR A 1 98 ? 16.791 -2.004 -9.056 1.00 76.00 98 THR A N 1
ATOM 787 C CA . THR A 1 98 ? 16.382 -0.606 -9.261 1.00 76.00 98 THR A CA 1
ATOM 788 C C . THR A 1 98 ? 16.434 0.221 -7.982 1.00 76.00 98 THR A C 1
ATOM 790 O O . THR A 1 98 ? 16.365 1.444 -8.058 1.00 76.00 98 THR A O 1
ATOM 793 N N . GLY A 1 99 ? 16.553 -0.417 -6.813 1.00 76.75 99 GLY A N 1
ATOM 794 C CA . GLY A 1 99 ? 16.525 0.253 -5.513 1.00 76.75 99 GLY A CA 1
ATOM 795 C C . GLY A 1 99 ? 15.172 0.897 -5.205 1.00 76.75 99 GLY A C 1
ATOM 796 O O . GLY A 1 99 ? 15.105 1.850 -4.431 1.00 76.75 99 GLY A O 1
ATOM 797 N N . THR A 1 100 ? 14.096 0.419 -5.835 1.00 79.88 100 THR A N 1
ATOM 798 C CA . THR A 1 100 ? 12.757 1.008 -5.741 1.00 79.88 100 THR A CA 1
ATOM 799 C C . THR A 1 100 ? 11.708 -0.037 -5.393 1.00 79.88 100 THR A C 1
ATOM 801 O O . THR A 1 100 ? 11.843 -1.223 -5.699 1.00 79.88 100 THR A O 1
ATOM 804 N N . PHE A 1 101 ? 10.636 0.417 -4.746 1.00 83.00 101 PHE A N 1
ATOM 805 C CA . PHE A 1 101 ? 9.461 -0.409 -4.505 1.00 83.00 101 PHE A CA 1
ATOM 806 C C . PHE A 1 101 ? 8.644 -0.529 -5.788 1.00 83.00 101 PHE A C 1
ATOM 808 O O . PHE A 1 101 ? 8.279 0.479 -6.396 1.00 83.00 101 PHE A O 1
ATOM 815 N N . LYS A 1 102 ? 8.355 -1.764 -6.196 1.00 84.12 102 LYS A N 1
ATOM 816 C CA . LYS A 1 102 ? 7.494 -2.064 -7.337 1.00 84.12 102 LYS A CA 1
ATOM 817 C C . LYS A 1 102 ? 6.137 -2.563 -6.846 1.00 84.12 102 LYS A C 1
ATOM 819 O O . LYS A 1 102 ? 6.093 -3.486 -6.027 1.00 84.12 102 LYS A O 1
ATOM 824 N N . PRO A 1 103 ? 5.029 -1.991 -7.344 1.00 85.31 103 PRO A N 1
ATOM 825 C CA . PRO A 1 103 ? 3.706 -2.482 -7.007 1.00 85.31 103 PRO A CA 1
ATOM 826 C C . PRO A 1 103 ? 3.479 -3.840 -7.672 1.00 85.31 103 PRO A C 1
ATOM 828 O O . PRO A 1 103 ? 3.588 -3.973 -8.890 1.00 85.31 103 PRO A O 1
ATOM 831 N N . ILE A 1 104 ? 3.145 -4.848 -6.868 1.00 84.12 104 ILE A N 1
ATOM 832 C CA . ILE A 1 104 ? 2.751 -6.172 -7.359 1.00 84.12 104 ILE A CA 1
ATOM 833 C C . ILE A 1 104 ? 1.321 -6.102 -7.894 1.00 84.12 104 ILE A C 1
ATOM 835 O O . ILE A 1 104 ? 1.031 -6.569 -8.994 1.00 84.12 104 ILE A O 1
ATOM 839 N N . GLY A 1 105 ? 0.424 -5.515 -7.101 1.00 87.00 105 GLY A N 1
ATOM 840 C CA . GLY A 1 105 ? -0.989 -5.408 -7.431 1.00 87.00 105 GLY A CA 1
ATOM 841 C C . GLY A 1 105 ? -1.852 -5.035 -6.233 1.00 87.00 105 GLY A C 1
ATOM 842 O O . GLY A 1 105 ? -1.393 -5.037 -5.088 1.00 87.00 105 GLY A O 1
ATOM 843 N N . TRP A 1 106 ?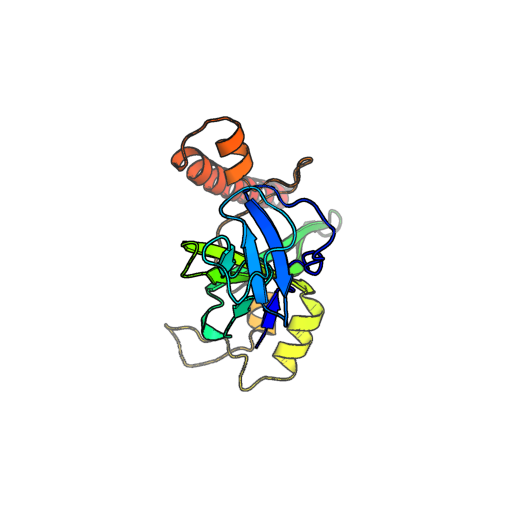 -3.107 -4.714 -6.536 1.00 90.56 106 TRP A N 1
ATOM 844 C CA . TRP A 1 106 ? -4.155 -4.431 -5.563 1.00 90.56 106 TRP A CA 1
ATOM 845 C C . TRP A 1 106 ? -5.037 -5.657 -5.370 1.00 90.56 106 TRP A C 1
ATOM 847 O O . TRP A 1 106 ? -5.493 -6.260 -6.341 1.00 90.56 106 TRP A O 1
ATOM 857 N N . PHE A 1 107 ? -5.313 -5.986 -4.113 1.00 92.62 107 PHE A N 1
ATOM 858 C CA . PHE A 1 107 ? -6.211 -7.069 -3.738 1.00 92.62 107 PHE A CA 1
ATOM 859 C C . PHE A 1 107 ? -7.348 -6.508 -2.906 1.00 92.62 107 PHE A C 1
ATOM 861 O O . PHE A 1 107 ? -7.138 -5.684 -2.015 1.00 92.62 107 PHE A O 1
ATOM 868 N N . LYS A 1 108 ? -8.564 -6.969 -3.183 1.00 94.44 108 LYS A N 1
ATOM 869 C CA . LYS A 1 108 ? -9.746 -6.563 -2.433 1.00 94.44 108 LYS A CA 1
ATOM 870 C C . LYS A 1 108 ? -9.642 -7.052 -0.991 1.00 94.44 108 LYS A C 1
ATOM 872 O O . LYS A 1 108 ? -9.383 -8.229 -0.744 1.00 94.44 108 LYS A O 1
ATOM 877 N N . TYR A 1 109 ? -9.909 -6.162 -0.041 1.00 93.50 109 TYR A N 1
ATOM 878 C CA . TYR A 1 109 ? -9.766 -6.460 1.381 1.00 93.50 109 TYR A CA 1
ATOM 879 C C . TYR A 1 109 ? -10.663 -7.625 1.830 1.00 93.50 109 TYR A C 1
ATOM 881 O O . TYR A 1 109 ? -10.200 -8.507 2.539 1.00 93.50 109 TYR A O 1
ATOM 889 N N . LYS A 1 110 ? -11.911 -7.698 1.348 1.00 92.19 110 LYS A N 1
ATOM 890 C CA . LYS A 1 110 ? -12.853 -8.787 1.693 1.00 92.19 110 LYS A CA 1
ATOM 891 C C . LYS A 1 110 ? -12.358 -10.179 1.282 1.00 92.19 110 LYS A C 1
ATOM 893 O O . LYS A 1 110 ? -12.616 -11.166 1.973 1.00 92.19 110 LYS A O 1
ATOM 898 N N . ASP A 1 111 ? -11.633 -10.258 0.170 1.00 93.56 111 ASP A N 1
ATOM 899 C CA . ASP A 1 111 ? -11.084 -11.526 -0.308 1.00 93.56 111 ASP A CA 1
ATOM 900 C C . ASP A 1 111 ? -9.894 -11.933 0.575 1.00 93.56 111 ASP A C 1
ATOM 902 O O . ASP A 1 111 ? -9.801 -13.086 0.995 1.00 93.56 111 ASP A O 1
ATOM 906 N N . LEU A 1 112 ? -9.044 -10.968 0.953 1.00 90.69 112 LEU A N 1
ATOM 907 C CA . LEU A 1 112 ? -7.957 -11.183 1.913 1.00 90.69 112 LEU A CA 1
ATOM 908 C C . LEU A 1 112 ? -8.472 -11.565 3.303 1.00 90.69 112 LEU A C 1
ATOM 910 O O . LEU A 1 112 ? -7.923 -12.468 3.922 1.00 90.69 112 LEU A O 1
ATOM 914 N N . GLU A 1 113 ? -9.545 -10.934 3.780 1.00 91.38 113 GLU A N 1
ATOM 915 C CA . GLU A 1 113 ? -10.176 -11.275 5.056 1.00 91.38 113 GLU A CA 1
ATOM 916 C C . GLU A 1 113 ? -10.599 -12.749 5.083 1.00 91.38 113 GLU A C 1
ATOM 918 O O . GLU A 1 113 ? -10.313 -13.469 6.040 1.00 91.38 113 GLU A O 1
ATOM 923 N N . THR A 1 114 ? -11.220 -13.222 4.000 1.00 92.00 114 THR A N 1
ATOM 924 C CA . THR A 1 114 ? -11.622 -14.626 3.850 1.00 92.00 114 THR A CA 1
ATOM 925 C C . THR A 1 114 ? -10.407 -15.554 3.901 1.00 92.00 114 THR A C 1
ATOM 927 O O . THR A 1 114 ? -10.439 -16.576 4.586 1.00 92.00 114 THR A O 1
ATOM 930 N N . VAL A 1 115 ? -9.309 -15.186 3.233 1.00 91.31 115 VAL A N 1
ATOM 931 C CA . VAL A 1 115 ? -8.049 -15.941 3.286 1.00 91.31 115 VAL A CA 1
ATOM 932 C C . VAL A 1 115 ? -7.490 -15.974 4.709 1.00 91.31 115 VAL A C 1
ATOM 934 O O . VAL A 1 115 ? -7.196 -17.052 5.216 1.00 91.31 115 VAL A O 1
ATOM 937 N N . PHE A 1 116 ? -7.405 -14.839 5.402 1.00 90.94 116 PHE A N 1
ATOM 938 C CA . PHE A 1 116 ? -6.884 -14.797 6.771 1.00 90.94 116 PHE A CA 1
ATOM 939 C C . PHE A 1 116 ? -7.716 -15.649 7.735 1.00 90.94 116 PHE A C 1
ATOM 941 O O . PHE A 1 116 ? -7.155 -16.368 8.560 1.00 90.94 116 PHE A O 1
ATOM 948 N N . ARG A 1 117 ? -9.048 -15.642 7.597 1.00 89.00 117 ARG A N 1
ATOM 949 C CA . ARG A 1 117 ? -9.942 -16.477 8.416 1.00 89.00 117 ARG A CA 1
ATOM 950 C C . ARG A 1 117 ? -9.806 -17.972 8.122 1.00 89.00 117 ARG A C 1
ATOM 952 O O . ARG A 1 117 ? -9.925 -18.772 9.045 1.00 89.00 117 ARG A O 1
ATOM 959 N N . ASN A 1 118 ? -9.530 -18.347 6.874 1.00 92.19 118 ASN A N 1
ATOM 960 C CA . ASN A 1 118 ? -9.316 -19.743 6.481 1.00 92.19 118 ASN A CA 1
ATOM 961 C C . ASN A 1 118 ? -7.947 -20.295 6.912 1.00 92.19 118 ASN A C 1
ATOM 963 O O . ASN A 1 118 ? -7.783 -21.511 6.972 1.00 92.19 118 ASN A O 1
ATOM 967 N N . HIS A 1 119 ? -6.986 -19.423 7.230 1.00 90.38 119 HIS A N 1
ATOM 968 C CA . HIS A 1 119 ? -5.627 -19.788 7.642 1.00 90.38 119 HIS A CA 1
ATOM 969 C C . HIS A 1 119 ? -5.305 -19.297 9.070 1.00 90.38 119 HIS A C 1
ATOM 971 O O . HIS A 1 119 ? -4.382 -18.499 9.250 1.00 90.38 119 HIS A O 1
ATOM 977 N N . PRO A 1 120 ? -6.038 -19.749 10.108 1.00 84.75 120 PRO A N 1
ATOM 978 C CA . PRO A 1 120 ? -5.907 -19.214 11.466 1.00 84.75 120 PRO A CA 1
ATOM 979 C C . PRO A 1 120 ? -4.535 -19.459 12.108 1.00 84.75 120 PRO A C 1
ATOM 981 O O . PRO A 1 120 ? -4.104 -18.642 12.917 1.00 84.75 120 PRO A O 1
ATOM 984 N N . ASP A 1 121 ? -3.843 -20.537 11.733 1.00 83.56 121 ASP A N 1
ATOM 985 C CA . ASP A 1 121 ? -2.550 -20.908 12.323 1.00 83.56 121 ASP A CA 1
ATOM 986 C C . ASP A 1 121 ? -1.364 -20.149 11.702 1.00 83.56 121 ASP A C 1
ATOM 988 O O . ASP A 1 121 ? -0.325 -19.982 12.336 1.00 83.56 121 ASP A O 1
ATOM 992 N N . GLU A 1 122 ? -1.515 -19.669 10.464 1.00 84.25 122 GLU A N 1
ATOM 993 C CA . GLU A 1 122 ? -0.474 -18.933 9.731 1.00 84.25 122 GLU A CA 1
ATOM 994 C C . GLU A 1 122 ? -0.678 -17.415 9.835 1.00 84.25 122 GLU A C 1
ATOM 996 O O . GLU A 1 122 ? 0.279 -16.647 9.947 1.00 84.25 122 GLU A O 1
ATOM 1001 N N . ALA A 1 123 ? -1.936 -16.965 9.826 1.00 83.19 123 ALA A N 1
ATOM 1002 C CA . ALA A 1 123 ? -2.313 -15.559 9.784 1.00 83.19 123 ALA A CA 1
ATOM 1003 C C . ALA A 1 123 ? -2.448 -14.944 11.192 1.00 83.19 123 ALA A C 1
ATOM 1005 O O . ALA A 1 123 ? -3.510 -14.435 11.563 1.00 83.19 123 ALA A O 1
ATOM 1006 N N . LEU A 1 124 ? -1.361 -14.960 11.968 1.00 86.19 124 LEU A N 1
ATOM 1007 C CA . LEU A 1 124 ? -1.340 -14.486 13.354 1.00 86.19 124 LEU A CA 1
ATOM 1008 C C . LEU A 1 124 ? -0.773 -13.064 13.493 1.00 86.19 124 LEU A C 1
ATOM 1010 O O . LEU A 1 124 ? 0.389 -12.791 13.196 1.00 86.19 124 LEU A O 1
ATOM 1014 N N . TRP A 1 125 ? -1.581 -12.172 14.060 1.00 84.56 125 TRP A N 1
ATOM 1015 C CA . TRP A 1 125 ? -1.154 -10.892 14.606 1.00 84.56 125 TRP A CA 1
ATOM 1016 C C . TRP A 1 125 ? -0.708 -11.068 16.058 1.00 84.56 125 TRP A C 1
ATOM 1018 O O . TRP A 1 125 ? -1.517 -11.367 16.945 1.00 84.56 125 TRP A O 1
ATOM 1028 N N . PHE A 1 126 ? 0.577 -10.836 16.312 1.00 83.94 126 PHE A N 1
ATOM 1029 C CA . PHE A 1 126 ? 1.162 -10.905 17.648 1.00 83.94 126 PHE A CA 1
ATOM 1030 C C . PHE A 1 126 ? 1.604 -9.522 18.127 1.00 83.94 126 PHE A C 1
ATOM 1032 O O . PHE A 1 126 ? 2.199 -8.731 17.391 1.00 83.94 126 PHE A O 1
ATOM 1039 N N . ASN A 1 127 ? 1.350 -9.236 19.402 1.00 82.06 127 ASN A N 1
ATOM 1040 C CA . ASN A 1 127 ? 1.914 -8.067 20.058 1.00 82.06 127 ASN A CA 1
ATOM 1041 C C . ASN A 1 127 ? 3.303 -8.421 20.608 1.00 82.06 127 ASN A C 1
ATOM 1043 O O . ASN A 1 127 ? 3.447 -9.300 21.452 1.00 82.06 127 ASN A O 1
ATOM 1047 N N . ARG A 1 128 ? 4.338 -7.697 20.170 1.00 81.06 128 ARG A N 1
ATOM 1048 C CA . ARG A 1 128 ? 5.728 -7.927 20.610 1.00 81.06 128 ARG A CA 1
ATOM 1049 C C . ARG A 1 128 ? 5.929 -7.721 22.115 1.00 81.06 128 ARG A C 1
ATOM 1051 O O . ARG A 1 128 ? 6.862 -8.282 22.677 1.00 81.06 128 ARG A O 1
ATOM 1058 N N . TYR A 1 129 ? 5.077 -6.917 22.749 1.00 81.69 129 TYR A N 1
ATOM 1059 C CA . TYR A 1 129 ? 5.160 -6.585 24.172 1.00 81.69 129 TYR A CA 1
ATOM 1060 C C . TYR A 1 129 ? 4.271 -7.462 25.062 1.00 81.69 129 TYR A C 1
ATOM 1062 O O . TYR A 1 129 ? 4.429 -7.440 26.279 1.00 81.69 129 TYR A O 1
ATOM 1070 N N . ASN A 1 130 ? 3.333 -8.220 24.484 1.00 76.88 130 ASN A N 1
ATOM 1071 C CA . ASN A 1 130 ? 2.446 -9.110 25.228 1.00 76.88 130 ASN A CA 1
ATOM 1072 C C . ASN A 1 130 ? 2.094 -10.339 24.382 1.00 76.88 130 ASN A C 1
ATOM 1074 O O . ASN A 1 130 ? 1.329 -10.238 23.427 1.00 76.88 130 ASN A O 1
ATOM 1078 N N . THR A 1 131 ? 2.626 -11.498 24.763 1.00 76.31 131 THR A N 1
ATOM 1079 C CA . THR A 1 131 ? 2.444 -12.774 24.055 1.00 76.31 131 THR A CA 1
ATOM 1080 C C . THR A 1 131 ? 1.265 -13.601 24.574 1.00 76.31 131 THR A C 1
ATOM 1082 O O . THR A 1 131 ? 1.090 -14.738 24.143 1.00 76.31 131 THR A O 1
ATOM 1085 N N . ALA A 1 132 ? 0.468 -13.071 25.510 1.00 71.31 132 ALA A N 1
ATOM 1086 C CA . ALA A 1 132 ? -0.607 -13.827 26.155 1.00 71.31 132 ALA A CA 1
ATOM 1087 C C . ALA A 1 132 ? -1.763 -14.188 25.206 1.00 71.31 132 ALA A C 1
ATOM 1089 O O . ALA A 1 132 ? -2.427 -15.199 25.419 1.00 71.31 132 ALA A O 1
ATOM 1090 N N . GLU A 1 133 ? -2.006 -13.383 24.168 1.00 78.88 133 GLU A N 1
ATOM 1091 C CA . GLU A 1 133 ? -3.064 -13.631 23.190 1.00 78.88 133 GLU A CA 1
ATOM 1092 C C . GLU A 1 133 ? -2.607 -13.205 21.791 1.00 78.88 133 GLU A C 1
ATOM 1094 O O . GLU A 1 133 ? -2.213 -12.057 21.573 1.00 78.88 133 GLU A O 1
ATOM 1099 N N . ASN A 1 134 ? -2.700 -14.131 20.839 1.00 82.38 134 ASN A N 1
ATOM 1100 C CA . ASN A 1 134 ? -2.533 -13.840 19.421 1.00 82.38 134 ASN A CA 1
ATOM 1101 C C . ASN A 1 134 ? -3.915 -13.676 18.792 1.00 82.38 134 ASN A C 1
ATOM 11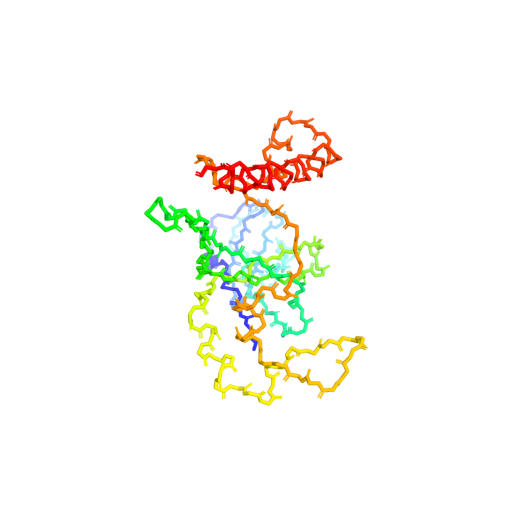03 O O . ASN A 1 134 ? -4.838 -14.425 19.111 1.00 82.38 134 ASN A O 1
ATOM 1107 N N . LYS A 1 135 ? -4.057 -12.706 17.891 1.00 85.94 135 LYS A N 1
ATOM 1108 C CA . LYS A 1 135 ? -5.293 -12.492 17.129 1.00 85.94 135 LYS A CA 1
ATOM 1109 C C . LYS A 1 135 ? -5.072 -12.875 15.676 1.00 85.94 135 LYS A C 1
ATOM 1111 O O . LYS A 1 135 ? -3.938 -12.913 15.215 1.00 85.94 135 LYS A O 1
ATOM 1116 N N . ASN A 1 136 ? -6.141 -13.142 14.939 1.00 88.69 136 ASN A N 1
ATOM 1117 C CA . ASN A 1 136 ? -6.036 -13.316 13.494 1.00 88.69 136 ASN A CA 1
ATOM 1118 C C . ASN A 1 136 ? -5.791 -11.951 12.816 1.00 88.69 136 ASN A C 1
ATOM 1120 O O . ASN A 1 136 ? -6.291 -10.930 13.298 1.00 88.69 136 ASN A O 1
ATOM 1124 N N . TYR A 1 137 ? -5.064 -11.909 11.694 1.00 88.75 137 TYR A N 1
ATOM 1125 C CA . TYR A 1 137 ? -4.893 -10.678 10.906 1.00 88.75 137 TYR A CA 1
ATOM 1126 C C . TYR A 1 137 ? -6.226 -10.020 10.528 1.00 88.75 137 TYR A C 1
ATOM 1128 O O . TYR A 1 137 ? -6.331 -8.799 10.623 1.00 88.75 137 TYR A O 1
ATOM 1136 N N . ALA A 1 138 ? -7.251 -10.796 10.159 1.00 89.56 138 ALA A N 1
ATOM 1137 C CA . ALA A 1 138 ? -8.579 -10.259 9.849 1.00 89.56 138 ALA A CA 1
ATOM 1138 C C . ALA A 1 138 ? -9.130 -9.409 11.006 1.00 89.56 138 ALA A C 1
ATOM 1140 O O . ALA A 1 138 ? -9.566 -8.275 10.804 1.00 89.56 138 ALA A O 1
ATOM 1141 N N . ASP A 1 139 ? -9.036 -9.926 12.231 1.00 89.88 139 ASP A N 1
ATOM 1142 C CA . ASP A 1 139 ? -9.533 -9.236 13.419 1.00 89.88 139 ASP A CA 1
ATOM 1143 C C . ASP A 1 139 ? -8.634 -8.052 13.800 1.00 89.88 139 ASP A C 1
ATOM 1145 O O . ASP A 1 139 ? -9.130 -7.018 14.242 1.00 89.88 139 ASP A O 1
ATOM 1149 N N . ALA A 1 140 ? -7.319 -8.158 13.588 1.00 90.44 140 ALA A N 1
ATOM 1150 C CA . ALA A 1 140 ? -6.387 -7.059 13.828 1.00 90.44 140 ALA A CA 1
ATOM 1151 C C . ALA A 1 140 ? -6.638 -5.858 12.902 1.00 90.44 140 ALA A C 1
ATOM 1153 O O . ALA A 1 140 ? -6.590 -4.716 13.360 1.00 90.44 140 ALA A O 1
ATOM 1154 N N . PHE A 1 141 ? -6.941 -6.103 11.623 1.00 90.31 141 PHE A N 1
ATOM 1155 C CA . PHE A 1 141 ? -7.327 -5.050 10.681 1.00 90.31 141 PHE A CA 1
ATOM 1156 C C . PHE A 1 141 ? -8.693 -4.454 11.025 1.00 90.31 141 PHE A C 1
ATOM 1158 O O . PHE A 1 141 ? -8.830 -3.233 11.035 1.00 90.31 141 PHE A O 1
ATOM 1165 N N . LEU A 1 142 ? -9.679 -5.287 11.375 1.00 87.19 142 LEU A N 1
ATOM 1166 C CA . LEU A 1 142 ? -11.011 -4.826 11.785 1.00 87.19 142 LEU A CA 1
ATOM 1167 C C . LEU A 1 142 ? -10.947 -3.934 13.033 1.00 87.19 142 LEU A C 1
ATOM 1169 O O . LEU A 1 142 ? -11.623 -2.911 13.102 1.00 87.19 142 LEU A O 1
ATOM 1173 N N . LEU A 1 143 ? -10.095 -4.286 13.997 1.00 89.06 143 LEU A N 1
ATOM 1174 C CA . LEU A 1 143 ? -9.822 -3.486 15.194 1.00 89.06 143 LEU A CA 1
ATOM 1175 C C . LEU A 1 143 ? -8.846 -2.318 14.950 1.00 89.06 143 LEU A C 1
ATOM 1177 O O . LEU A 1 143 ? -8.543 -1.594 15.896 1.00 89.06 143 LEU A O 1
ATOM 1181 N N . ARG A 1 144 ? -8.338 -2.141 13.720 1.00 89.44 144 ARG A N 1
ATOM 1182 C CA . ARG A 1 144 ? -7.321 -1.139 13.341 1.00 89.44 144 ARG A CA 1
ATOM 1183 C C . ARG A 1 144 ? -6.106 -1.123 14.276 1.00 89.44 144 ARG A C 1
ATOM 1185 O O . ARG A 1 144 ? -5.630 -0.070 14.681 1.00 89.44 144 ARG A O 1
ATOM 1192 N N . LEU A 1 145 ? -5.558 -2.293 14.603 1.00 88.44 145 LEU A N 1
ATOM 1193 C CA . LEU A 1 145 ? -4.360 -2.401 15.453 1.00 88.44 145 LEU A CA 1
ATOM 1194 C C . LEU A 1 145 ? -3.053 -2.013 14.734 1.00 88.44 145 LEU A C 1
ATOM 1196 O O . LEU A 1 145 ? -1.971 -2.118 15.313 1.00 88.44 145 LEU A O 1
ATOM 1200 N N . PHE A 1 146 ? -3.134 -1.596 13.471 1.00 88.31 146 PHE A N 1
ATOM 1201 C CA . PHE A 1 146 ? -1.990 -1.188 12.668 1.00 88.31 146 PHE A CA 1
ATOM 1202 C C . PHE A 1 146 ? -1.655 0.296 12.862 1.00 88.31 146 PHE A C 1
ATOM 1204 O O . PHE A 1 146 ? -2.493 1.110 13.237 1.00 88.31 146 PHE A O 1
ATOM 1211 N N . ARG A 1 147 ? -0.408 0.651 12.550 1.00 87.38 147 ARG A N 1
ATOM 1212 C CA . ARG A 1 147 ? 0.050 2.037 12.429 1.00 87.38 147 ARG A CA 1
ATOM 1213 C C . ARG A 1 147 ? 0.616 2.231 11.028 1.00 87.38 147 ARG A C 1
ATOM 1215 O O . ARG A 1 147 ? 1.434 1.423 10.593 1.00 87.38 147 ARG A O 1
ATOM 1222 N N . GLY A 1 148 ? 0.211 3.304 10.362 1.00 87.94 148 GLY A N 1
ATOM 1223 C CA . GLY A 1 148 ? 0.725 3.720 9.060 1.00 87.94 148 GLY A CA 1
ATOM 1224 C C . GLY A 1 148 ? 0.748 5.241 8.962 1.00 87.94 148 GLY A C 1
ATOM 1225 O O . GLY A 1 148 ? 0.097 5.904 9.762 1.00 87.94 148 GLY A O 1
ATOM 1226 N N . SER A 1 149 ? 1.528 5.758 8.017 1.00 89.94 149 SER A N 1
ATOM 1227 C CA . SER A 1 149 ? 1.501 7.165 7.609 1.00 89.94 149 SER A CA 1
ATOM 1228 C C . SER A 1 149 ? 0.618 7.331 6.377 1.00 89.94 149 SER A C 1
ATOM 1230 O O . SER A 1 149 ? 0.537 6.417 5.549 1.00 89.94 149 SER A O 1
ATOM 1232 N N . LEU A 1 150 ? 0.013 8.501 6.215 1.00 90.88 150 LEU A N 1
ATOM 1233 C CA . LEU A 1 150 ? -0.803 8.815 5.047 1.00 90.88 150 LEU A CA 1
ATOM 1234 C C . LEU A 1 150 ? 0.055 8.923 3.767 1.00 90.88 150 LEU A C 1
ATOM 1236 O O . LEU A 1 150 ? 0.939 9.761 3.657 1.00 90.88 150 LEU A O 1
ATOM 1240 N N . ASP A 1 151 ? -0.194 8.066 2.774 1.00 91.31 151 ASP A N 1
ATOM 1241 C CA . ASP A 1 151 ? 0.520 8.104 1.478 1.00 91.31 151 ASP A CA 1
ATOM 1242 C C . ASP A 1 151 ? -0.176 9.048 0.480 1.00 91.31 151 ASP A C 1
ATOM 1244 O O . ASP A 1 151 ? 0.456 9.714 -0.348 1.00 91.31 151 ASP A O 1
ATOM 1248 N N . LYS A 1 152 ? -1.511 9.101 0.556 1.00 92.38 152 LYS A N 1
ATOM 1249 C CA . LYS A 1 152 ? -2.366 9.755 -0.430 1.00 92.38 152 LYS A CA 1
ATOM 1250 C C . LYS A 1 152 ? -3.748 10.087 0.134 1.00 92.38 152 LYS A C 1
ATOM 1252 O O . LYS A 1 152 ? -4.297 9.321 0.919 1.00 92.38 152 LYS A O 1
ATOM 1257 N N . ILE A 1 153 ? -4.316 11.190 -0.349 1.00 91.38 153 ILE A N 1
ATOM 1258 C CA . ILE A 1 153 ? -5.723 11.571 -0.171 1.00 91.38 153 ILE A CA 1
ATOM 1259 C C . ILE A 1 153 ? -6.442 11.610 -1.521 1.00 91.38 153 ILE A C 1
ATOM 1261 O O . ILE A 1 153 ? -5.802 11.592 -2.573 1.00 91.38 153 ILE A O 1
ATOM 1265 N N . GLU A 1 154 ? -7.771 11.672 -1.495 1.00 89.69 154 GLU A N 1
ATOM 1266 C CA . GLU A 1 154 ? -8.569 11.876 -2.704 1.00 89.69 154 GLU A CA 1
ATOM 1267 C C . GLU A 1 154 ? -8.193 13.206 -3.375 1.00 89.69 154 GLU A C 1
ATOM 1269 O O . GLU A 1 154 ? -8.279 14.277 -2.770 1.00 89.69 154 GLU A O 1
ATOM 1274 N N . ASN A 1 155 ? -7.765 13.133 -4.635 1.00 89.56 155 ASN A N 1
ATOM 1275 C CA . ASN A 1 155 ? -7.407 14.282 -5.455 1.00 89.56 155 ASN A CA 1
ATOM 1276 C C . ASN A 1 155 ? -7.763 14.043 -6.937 1.00 89.56 155 ASN A C 1
ATOM 1278 O O . ASN A 1 155 ? -7.806 12.893 -7.378 1.00 89.56 155 ASN A O 1
ATOM 1282 N N . PRO A 1 156 ? -8.003 15.112 -7.727 1.00 90.75 156 PRO A N 1
ATOM 1283 C CA . PRO A 1 156 ? -8.394 14.989 -9.136 1.00 90.75 156 PRO A CA 1
ATOM 1284 C C . PRO A 1 156 ? -7.353 14.274 -10.003 1.00 90.75 156 PRO A C 1
ATOM 1286 O O . PRO A 1 156 ? -7.713 13.505 -10.890 1.00 90.75 156 PRO A O 1
ATOM 1289 N N . ASP A 1 157 ? -6.074 14.513 -9.717 1.00 89.44 157 ASP A N 1
ATOM 1290 C CA . ASP A 1 157 ? -4.952 14.012 -10.515 1.00 89.44 157 ASP A CA 1
ATOM 1291 C C . ASP A 1 157 ? -4.471 12.625 -10.065 1.00 89.44 157 ASP A C 1
ATOM 1293 O O . ASP A 1 157 ? -3.590 12.037 -10.683 1.00 89.44 157 ASP A O 1
ATOM 1297 N N . ASN A 1 158 ? -5.077 12.052 -9.016 1.00 88.69 158 ASN A N 1
ATOM 1298 C CA . ASN A 1 158 ? -4.737 10.729 -8.491 1.00 88.69 158 ASN A CA 1
ATOM 1299 C C . ASN A 1 158 ? -3.262 10.601 -8.026 1.00 88.69 158 ASN A C 1
ATOM 1301 O O . ASN A 1 158 ? -2.752 9.484 -7.890 1.00 88.69 158 ASN A O 1
ATOM 1305 N N . ASP A 1 159 ? -2.603 11.716 -7.720 1.00 91.19 159 ASP A N 1
ATOM 1306 C CA . ASP A 1 159 ? -1.209 11.781 -7.270 1.00 91.19 159 ASP A CA 1
ATOM 1307 C C . ASP A 1 159 ? -1.053 11.465 -5.775 1.00 91.19 159 ASP A C 1
ATOM 1309 O O . ASP A 1 159 ? -1.973 11.682 -4.981 1.00 91.19 159 ASP A O 1
ATOM 1313 N N . ARG A 1 160 ? 0.120 10.974 -5.357 1.00 90.56 160 ARG A N 1
ATOM 1314 C CA . ARG A 1 160 ? 0.466 10.873 -3.927 1.00 90.56 160 ARG A CA 1
ATOM 1315 C C . ARG A 1 160 ? 0.759 12.258 -3.353 1.00 90.56 160 ARG A C 1
ATOM 1317 O O . ARG A 1 160 ? 1.132 13.172 -4.087 1.00 90.56 160 ARG A O 1
ATOM 1324 N N . ILE A 1 161 ? 0.686 12.400 -2.026 1.00 90.56 161 ILE A N 1
ATOM 1325 C CA . ILE A 1 161 ? 1.043 13.665 -1.353 1.00 90.56 161 ILE A CA 1
ATOM 1326 C C . ILE A 1 161 ? 2.472 14.072 -1.733 1.00 90.56 161 ILE A C 1
ATOM 1328 O O . ILE A 1 161 ? 2.730 15.230 -2.047 1.00 90.56 161 ILE A O 1
ATOM 1332 N N . TYR A 1 162 ? 3.393 13.109 -1.784 1.00 90.25 162 TYR A N 1
ATOM 1333 C CA . TYR A 1 162 ? 4.762 13.362 -2.219 1.00 90.25 162 TYR A CA 1
ATOM 1334 C C . TYR A 1 162 ? 4.852 13.916 -3.649 1.00 90.25 162 TYR A C 1
ATOM 1336 O O . TYR A 1 162 ? 5.538 14.916 -3.874 1.00 90.25 162 TYR A O 1
ATOM 1344 N N . ASP A 1 163 ? 4.139 13.301 -4.592 1.00 90.50 163 ASP A N 1
ATOM 1345 C CA . ASP A 1 163 ? 4.218 13.642 -6.014 1.00 90.50 163 ASP A CA 1
ATOM 1346 C C . ASP A 1 163 ? 3.684 15.057 -6.276 1.00 90.50 163 ASP A C 1
ATOM 1348 O O . ASP A 1 163 ? 4.324 15.832 -6.985 1.00 90.50 163 ASP A O 1
ATOM 1352 N N . VAL A 1 164 ? 2.594 15.450 -5.604 1.00 89.94 164 VAL A N 1
ATOM 1353 C CA . VAL A 1 164 ? 2.032 16.813 -5.676 1.00 89.94 164 VAL A CA 1
ATOM 1354 C C . VAL A 1 164 ? 3.081 17.875 -5.318 1.00 89.94 164 VAL A C 1
ATOM 1356 O O . VAL A 1 164 ? 3.202 18.904 -5.987 1.00 89.94 164 VAL A O 1
ATOM 1359 N N . TYR A 1 165 ? 3.879 17.630 -4.277 1.00 88.06 165 TYR A N 1
ATOM 1360 C CA . TYR A 1 165 ? 4.923 18.562 -3.843 1.00 88.06 165 TYR A CA 1
ATOM 1361 C C . TYR A 1 165 ? 6.165 18.498 -4.741 1.00 88.06 165 TYR A C 1
ATOM 1363 O O . TYR A 1 165 ? 6.774 19.536 -5.015 1.00 88.06 165 TYR A O 1
ATOM 1371 N N . ALA A 1 166 ? 6.524 17.311 -5.233 1.00 88.06 166 ALA A N 1
ATOM 1372 C CA . ALA A 1 166 ? 7.650 17.124 -6.142 1.00 88.06 166 ALA A CA 1
ATOM 1373 C C . ALA A 1 166 ? 7.421 17.818 -7.497 1.00 88.06 166 ALA A C 1
ATOM 1375 O O . ALA A 1 166 ? 8.311 18.520 -7.979 1.00 88.06 166 ALA A O 1
ATOM 1376 N N . ILE A 1 167 ? 6.218 17.699 -8.073 1.00 88.38 167 ILE A N 1
ATOM 1377 C CA . ILE A 1 167 ? 5.820 18.376 -9.321 1.00 88.38 167 ILE A CA 1
ATOM 1378 C C . ILE A 1 167 ? 5.897 19.902 -9.162 1.00 88.38 167 ILE A C 1
ATOM 1380 O O . ILE A 1 167 ? 6.330 20.606 -10.073 1.00 88.38 167 ILE A O 1
ATOM 1384 N N . ALA A 1 168 ? 5.562 20.419 -7.977 1.00 86.75 168 ALA A N 1
ATOM 1385 C CA . ALA A 1 168 ? 5.684 21.837 -7.644 1.00 86.75 168 ALA A CA 1
ATOM 1386 C C . ALA A 1 168 ? 7.135 22.304 -7.379 1.00 86.75 168 ALA A C 1
ATOM 1388 O O . ALA A 1 168 ? 7.345 23.461 -7.008 1.00 86.75 168 ALA A O 1
ATOM 1389 N N . GLY A 1 169 ? 8.138 21.429 -7.529 1.00 87.69 169 GLY A N 1
ATOM 1390 C CA . GLY A 1 169 ? 9.551 21.741 -7.298 1.00 87.69 169 GLY A CA 1
ATOM 1391 C C . GLY A 1 169 ? 9.918 21.951 -5.825 1.00 87.69 169 GLY A C 1
ATOM 1392 O O . GLY A 1 169 ? 10.939 22.576 -5.531 1.00 87.69 169 GLY A O 1
ATOM 1393 N N . ARG A 1 170 ? 9.094 21.467 -4.886 1.00 88.19 170 ARG A N 1
ATOM 1394 C CA . ARG A 1 170 ? 9.329 21.605 -3.442 1.00 88.19 170 ARG A CA 1
ATOM 1395 C C . ARG A 1 170 ? 10.235 20.487 -2.913 1.00 88.19 170 ARG A C 1
ATOM 1397 O O . ARG A 1 170 ? 10.243 19.379 -3.448 1.00 88.19 170 ARG A O 1
ATOM 1404 N N . PRO A 1 171 ? 11.013 20.743 -1.847 1.00 88.62 171 PRO A N 1
ATOM 1405 C CA . PRO A 1 171 ? 11.902 19.739 -1.275 1.00 88.62 171 PRO A CA 1
ATOM 1406 C C . PRO A 1 171 ? 11.126 18.627 -0.553 1.00 88.62 171 PRO A C 1
ATOM 1408 O O . PRO A 1 171 ? 10.085 18.874 0.050 1.00 88.62 171 PRO A O 1
ATOM 1411 N N . TYR A 1 172 ? 11.711 17.425 -0.498 1.00 86.00 172 TYR A N 1
ATOM 1412 C CA . TYR A 1 172 ? 11.139 16.241 0.170 1.00 86.00 172 TYR A CA 1
ATOM 1413 C C . TYR A 1 172 ? 10.628 16.514 1.597 1.00 86.00 172 TYR A C 1
ATOM 1415 O O . TYR A 1 172 ? 9.563 16.044 1.982 1.00 86.00 172 TYR A O 1
ATOM 1423 N N . LYS A 1 173 ? 11.355 17.323 2.380 1.00 89.75 173 LYS A N 1
ATOM 1424 C CA . LYS A 1 173 ? 10.968 17.678 3.757 1.00 89.75 173 LYS A CA 1
ATOM 1425 C C . LYS A 1 173 ? 9.580 18.326 3.853 1.00 89.75 173 LYS A C 1
ATOM 1427 O O . LYS A 1 173 ? 8.886 18.110 4.837 1.00 89.75 173 LYS A O 1
ATOM 1432 N N . GLU A 1 174 ? 9.181 19.104 2.845 1.00 90.62 174 GLU A N 1
ATOM 1433 C CA . GLU A 1 174 ? 7.875 19.766 2.839 1.00 90.62 174 GLU A CA 1
ATOM 1434 C C . GLU A 1 174 ? 6.751 18.763 2.600 1.00 90.62 174 GLU A C 1
ATOM 1436 O O . GLU A 1 174 ? 5.706 18.889 3.224 1.00 90.62 174 GLU A O 1
ATOM 1441 N N . ALA A 1 175 ? 6.979 17.735 1.778 1.00 89.00 175 ALA A N 1
ATOM 1442 C CA . ALA A 1 175 ? 6.012 16.657 1.586 1.00 89.00 175 ALA A CA 1
ATOM 1443 C C . ALA A 1 175 ? 5.793 15.837 2.870 1.00 89.00 175 ALA A C 1
ATOM 1445 O O . ALA A 1 175 ? 4.669 15.443 3.176 1.00 89.00 175 ALA A O 1
ATOM 1446 N N . VAL A 1 176 ? 6.855 15.617 3.656 1.00 89.50 176 VAL A N 1
ATOM 1447 C CA . VAL A 1 176 ? 6.740 14.958 4.968 1.00 89.50 176 VAL A CA 1
ATOM 1448 C C . VAL A 1 176 ? 5.896 15.804 5.920 1.00 89.50 176 VAL A C 1
ATOM 1450 O O . VAL A 1 176 ? 4.963 15.292 6.526 1.00 89.50 176 VAL A O 1
ATOM 1453 N N . TRP A 1 177 ? 6.158 17.111 6.012 1.00 92.00 177 TRP A N 1
ATOM 1454 C CA . TRP A 1 177 ? 5.335 18.003 6.837 1.00 92.00 177 TRP A CA 1
ATOM 1455 C C . TRP A 1 177 ? 3.891 18.105 6.348 1.00 92.00 177 TRP A C 1
ATOM 1457 O O . TRP A 1 177 ? 2.983 18.184 7.165 1.00 92.00 177 TRP A O 1
ATOM 1467 N N . ALA A 1 178 ? 3.671 18.068 5.034 1.00 91.06 178 ALA A N 1
ATOM 1468 C CA . ALA A 1 178 ? 2.335 18.047 4.457 1.00 91.06 178 ALA A CA 1
ATOM 1469 C C . ALA A 1 178 ? 1.555 16.793 4.858 1.00 91.06 178 ALA A C 1
ATOM 1471 O O . ALA A 1 178 ? 0.374 16.885 5.167 1.00 91.06 178 ALA A O 1
ATOM 1472 N N . THR A 1 179 ? 2.226 15.641 4.906 1.00 91.12 179 THR A N 1
ATOM 1473 C CA . THR A 1 179 ? 1.627 14.383 5.370 1.00 91.12 179 THR A CA 1
ATOM 1474 C C . THR A 1 179 ? 1.145 14.513 6.816 1.00 91.12 179 THR A C 1
ATOM 1476 O O . THR A 1 179 ? -0.019 14.250 7.101 1.00 91.12 179 THR A O 1
ATOM 1479 N N . GLU A 1 180 ? 2.003 15.014 7.707 1.00 91.44 180 GLU A N 1
ATOM 1480 C CA . GLU A 1 180 ? 1.657 15.253 9.117 1.00 91.44 180 GLU A CA 1
ATOM 1481 C C . GLU A 1 180 ? 0.522 16.281 9.270 1.00 91.44 180 GLU A C 1
ATOM 1483 O O . GLU A 1 180 ? -0.362 16.126 10.110 1.00 91.44 180 GLU A O 1
ATOM 1488 N N . TRP A 1 181 ? 0.513 17.335 8.449 1.00 91.44 181 TRP A N 1
ATOM 1489 C CA . TRP A 1 181 ? -0.567 18.323 8.447 1.00 91.44 181 TRP A CA 1
ATOM 1490 C C . TRP A 1 181 ? -1.903 17.743 7.994 1.00 91.44 181 TRP A C 1
ATOM 1492 O O . TRP A 1 181 ? -2.926 18.063 8.596 1.00 91.44 181 TRP A O 1
ATOM 1502 N N . GLU A 1 182 ? -1.920 16.895 6.968 1.00 91.19 182 GLU A N 1
ATOM 1503 C CA . GLU A 1 182 ? -3.152 16.230 6.541 1.00 91.19 182 GLU A CA 1
ATOM 1504 C C . GLU A 1 182 ? -3.640 15.223 7.595 1.00 91.19 182 GLU A C 1
ATOM 1506 O O . GLU A 1 182 ? -4.843 15.147 7.850 1.00 91.19 182 GLU A O 1
ATOM 1511 N N . GLU A 1 183 ? -2.736 14.522 8.289 1.00 89.94 183 GLU A N 1
ATOM 1512 C CA . GLU A 1 183 ? -3.093 13.693 9.449 1.00 89.94 183 GLU A CA 1
ATOM 1513 C C . GLU A 1 183 ? -3.715 14.533 10.577 1.00 89.94 183 GLU A C 1
ATOM 1515 O O . GLU A 1 183 ? -4.787 14.195 11.083 1.00 89.94 183 GLU A O 1
ATOM 1520 N N . MET A 1 184 ? -3.120 15.679 10.924 1.00 91.88 184 MET A N 1
ATOM 1521 C CA . MET A 1 184 ? -3.702 16.605 11.904 1.00 91.88 184 MET A CA 1
ATOM 1522 C C . MET A 1 184 ? -5.071 17.128 11.466 1.00 91.88 184 MET A C 1
ATOM 1524 O O . MET A 1 184 ? -5.999 17.177 12.269 1.00 91.88 184 MET A O 1
ATOM 1528 N N . ARG A 1 185 ? -5.233 17.467 10.186 1.00 90.69 185 ARG A N 1
ATOM 1529 C CA . ARG A 1 185 ? -6.504 17.937 9.628 1.00 90.69 185 ARG A CA 1
ATOM 1530 C C . ARG A 1 185 ? -7.593 16.867 9.693 1.00 90.69 185 ARG A C 1
ATOM 1532 O O . ARG A 1 185 ? -8.757 17.194 9.928 1.00 90.69 185 ARG A O 1
ATOM 1539 N N . LEU A 1 186 ? -7.236 15.599 9.490 1.00 88.00 186 LEU A N 1
ATOM 1540 C CA . LEU A 1 186 ? -8.138 14.469 9.713 1.00 88.00 186 LEU A CA 1
ATOM 1541 C C . LEU A 1 186 ? -8.561 14.400 11.184 1.00 88.00 186 LEU A C 1
ATOM 1543 O O . LEU A 1 186 ? -9.759 14.355 11.449 1.00 88.00 186 LEU A O 1
ATOM 1547 N N . MET A 1 187 ? -7.623 14.509 12.129 1.00 87.81 187 MET A N 1
ATOM 1548 C CA . MET A 1 187 ? -7.940 14.526 13.566 1.00 87.81 187 MET A CA 1
ATOM 1549 C C . MET A 1 187 ? -8.825 15.717 13.964 1.00 87.81 187 MET A C 1
ATOM 1551 O O . MET A 1 187 ? -9.762 15.554 14.744 1.00 87.81 187 MET A O 1
ATOM 1555 N N . GLU A 1 188 ? -8.576 16.908 13.418 1.00 88.50 188 GLU A N 1
ATOM 1556 C CA . GLU A 1 188 ? -9.423 18.087 13.632 1.00 88.50 188 GLU A CA 1
ATOM 1557 C C . GLU A 1 188 ? -10.825 17.881 13.060 1.00 88.50 188 GLU A C 1
ATOM 1559 O O . GLU A 1 188 ? -11.821 18.193 13.712 1.00 88.50 188 GLU A O 1
ATOM 1564 N N . LYS A 1 189 ? -10.929 17.325 11.847 1.00 86.19 189 LYS A N 1
ATOM 1565 C CA . LYS A 1 189 ? -12.219 16.993 11.237 1.00 86.19 189 LYS A CA 1
ATOM 1566 C C . LYS A 1 189 ? -12.978 15.991 12.095 1.00 86.19 189 LYS A C 1
ATOM 1568 O O . LYS A 1 189 ? -14.173 16.171 12.293 1.00 86.19 189 LYS A O 1
ATOM 1573 N N . GLU A 1 190 ? -12.303 14.969 12.608 1.00 84.44 190 GLU A N 1
ATOM 1574 C CA . GLU A 1 190 ? -12.894 14.025 13.550 1.00 84.44 190 GLU A CA 1
ATOM 1575 C C . GLU A 1 190 ? -13.386 14.754 14.792 1.00 84.44 190 GLU A C 1
ATOM 1577 O O . GLU A 1 190 ? -14.573 14.675 15.083 1.00 84.44 190 GLU A O 1
ATOM 1582 N N . HIS A 1 191 ? -12.528 15.527 15.463 1.00 85.50 191 HIS A N 1
ATOM 1583 C CA . HIS A 1 191 ? -12.878 16.296 16.658 1.00 85.50 191 HIS A CA 1
ATOM 1584 C C . HIS A 1 191 ? -14.120 17.173 16.457 1.00 85.50 191 HIS A C 1
ATOM 1586 O O . HIS A 1 191 ? -15.063 17.089 17.240 1.00 85.50 191 HIS A O 1
ATOM 1592 N N . ASN A 1 192 ? -14.165 17.934 15.364 1.00 84.00 192 ASN A N 1
ATOM 1593 C CA . ASN A 1 192 ? -15.293 18.803 15.036 1.00 84.00 192 ASN A CA 1
ATOM 1594 C C . ASN A 1 192 ? -16.590 18.011 14.812 1.00 84.00 192 ASN A C 1
ATOM 1596 O O . ASN A 1 192 ? -17.669 18.502 15.122 1.00 84.00 192 ASN A O 1
ATOM 1600 N N . LEU A 1 193 ? -16.515 16.780 14.293 1.00 79.19 193 LEU A N 1
ATOM 1601 C CA . LEU A 1 193 ? -17.687 15.913 14.129 1.00 79.19 193 LEU A CA 1
ATOM 1602 C C . LEU A 1 193 ? -18.223 15.373 15.467 1.00 79.19 193 LEU A C 1
ATOM 1604 O O . LEU A 1 193 ? -19.376 14.952 15.505 1.00 79.19 193 LEU A O 1
ATOM 1608 N N . TRP A 1 194 ? -17.421 15.391 16.539 1.00 72.69 194 TRP A N 1
ATOM 1609 C CA . TRP A 1 194 ? -17.837 15.007 17.895 1.00 72.69 194 TRP A CA 1
ATOM 1610 C C . TRP A 1 194 ? -18.415 16.170 18.718 1.00 72.69 194 TRP A C 1
ATOM 1612 O O . TRP A 1 194 ? -19.018 15.915 19.759 1.00 72.69 194 TRP A O 1
ATOM 1622 N N . GLU A 1 195 ? -18.228 17.424 18.294 1.00 69.75 195 GLU A N 1
ATOM 1623 C CA . GLU A 1 195 ? -18.765 18.603 18.997 1.00 69.75 195 GLU A CA 1
ATOM 1624 C C . GLU A 1 195 ? -20.265 18.849 18.711 1.00 69.75 195 GLU A C 1
ATOM 1626 O O . GLU A 1 195 ? -20.944 19.493 19.512 1.00 69.75 195 GLU A O 1
ATOM 1631 N N . TYR A 1 196 ? -20.795 18.321 17.600 1.00 58.41 196 TYR A N 1
ATOM 1632 C CA . TYR A 1 196 ? -22.194 18.481 17.164 1.00 58.41 196 TYR A CA 1
ATOM 1633 C C . TYR A 1 196 ? -23.136 17.385 17.679 1.00 58.41 196 TYR A C 1
ATOM 1635 O O . TYR A 1 196 ? -24.268 17.746 18.080 1.00 58.41 196 TYR A O 1
#

Sequence (196 aa):
MISQQGTTYPPWDPAEDIYQGDRRMLNGKTYEALIDGKGQNPANSSDWQLTSAGAAVYFLPGEIYKLTLMEDMIFDKRRSRLYYDMIAIQFEAFDLNTGTFKPIGWFKYKDLETVFRNHPDEALWFNRYNTAENKNYADAFLLRLFRGSLDKIENPDNDRIYDVYAIAGRPYKEAVWATEWEEMRLMEKEHNLWEY

Radius of gyration: 24.02 Å; chains: 1; bounding box: 56×43×69 Å

pLDDT: mean 83.35, std 9.87, range [45.53, 94.5]

Foldseek 3Di:
DAWDQADDAAADDQADWDAAQHWHDDPNWIKGANHTDGRDDQVPDPRIDTDCHRPIDDDDPVQFDDKDWDWDWDQDPVVLDIDIGTFWIWTWGQDPVVRDTDTSDIDGVVVVLVVQVVCVPVQWDADPVDRPDIDGVSVCVVVVVDDDFQQDDDDPVRDTLQVVCVVVVHDSVVSVVVSVVVVVVVVVVSVVSVVD